Protein AF-A0A970UTL0-F1 (afdb_monomer)

Foldseek 3Di:
DPVVPVVVVVVVVVVVVVVVVVVVVVVVVVVVVVVVVVVVVVVVVVVVVVVVVVVVVVVVVVVVVVVVVVVVVVVVVVVVVVVVVVVVVVVVVVVVVVVVVVVVVVVVVVVVVVVVVVVVVVVVVLVVVLVVVVVCLPDALQVVLVPDALVRLVVNCVSNPPPVVCVLSSQLSNLVRVLQVCLQAQDDPVSLVVSLVSLVVNPGDDPSSVVSNVLSVCVVVLLVLLLVLVVVLVVLLVVDAQVPHDPVVLVVLLVVNVVSLVCSCVVSVDDCVSRVNVNVLSVVLNVQCVVPVNGDSVVSSVSD

Radius of gyration: 73.2 Å; Cα contacts (8 Å, |Δi|>4): 139; chains: 1; bounding box: 147×62×201 Å

Structure (mmCIF, N/CA/C/O backbone):
data_AF-A0A970UTL0-F1
#
_entry.id   AF-A0A970UTL0-F1
#
loop_
_atom_site.group_PDB
_atom_site.id
_atom_site.type_symbol
_atom_site.label_atom_id
_atom_site.label_alt_id
_atom_site.label_comp_id
_atom_site.label_asym_id
_atom_site.label_entity_id
_atom_site.label_seq_id
_atom_site.pdbx_PDB_ins_code
_atom_site.Cartn_x
_atom_site.Cartn_y
_atom_site.Cartn_z
_atom_site.occupancy
_atom_site.B_iso_or_equiv
_atom_site.auth_seq_id
_atom_site.auth_comp_id
_atom_site.auth_asym_id
_atom_site.auth_atom_id
_atom_site.pdbx_PDB_model_num
ATOM 1 N N . MET A 1 1 ? -96.638 -38.627 166.859 1.00 47.69 1 MET A N 1
ATOM 2 C CA . MET A 1 1 ? -95.683 -37.832 166.050 1.00 47.69 1 MET A CA 1
ATOM 3 C C . MET A 1 1 ? -94.696 -38.719 165.259 1.00 47.69 1 MET A C 1
ATOM 5 O O . MET A 1 1 ? -93.571 -38.303 165.049 1.00 47.69 1 MET A O 1
ATOM 9 N N . ILE A 1 2 ? -95.089 -39.918 164.785 1.00 52.59 2 ILE A N 1
ATOM 10 C CA . ILE A 1 2 ? -94.161 -40.884 164.135 1.00 52.59 2 ILE A CA 1
ATOM 11 C C . ILE A 1 2 ? -94.579 -41.250 162.689 1.00 52.59 2 ILE A C 1
ATOM 13 O O . ILE A 1 2 ? -93.723 -41.398 161.825 1.00 52.59 2 ILE A O 1
ATOM 17 N N . ASN A 1 3 ? -95.874 -41.241 162.346 1.00 53.66 3 ASN A N 1
ATOM 18 C CA . ASN A 1 3 ? -96.344 -41.626 160.998 1.00 53.66 3 ASN A CA 1
ATOM 19 C C . ASN A 1 3 ? -96.014 -40.642 159.856 1.00 53.66 3 ASN A C 1
ATOM 21 O O . ASN A 1 3 ? -96.173 -40.995 158.693 1.00 53.66 3 ASN A O 1
ATOM 25 N N . LYS A 1 4 ? -95.539 -39.423 160.143 1.00 51.28 4 LYS A N 1
ATOM 26 C CA . LYS A 1 4 ? -95.184 -38.447 159.094 1.00 51.28 4 LYS A CA 1
ATOM 27 C C . LYS A 1 4 ? -93.770 -38.635 158.529 1.00 51.28 4 LYS A C 1
ATOM 29 O O . LYS A 1 4 ? -93.501 -38.144 157.443 1.00 51.28 4 LYS A O 1
ATOM 34 N N . ILE A 1 5 ? -92.884 -39.356 159.221 1.00 55.66 5 ILE A N 1
ATOM 35 C CA . ILE A 1 5 ? -91.466 -39.471 158.834 1.00 55.66 5 ILE A CA 1
ATOM 36 C C . ILE A 1 5 ? -91.254 -40.573 157.781 1.00 55.66 5 ILE A C 1
ATOM 38 O O . ILE A 1 5 ? -90.487 -40.392 156.841 1.00 55.66 5 ILE A O 1
ATOM 42 N N . ILE A 1 6 ? -91.988 -41.686 157.875 1.00 56.84 6 ILE A N 1
ATOM 43 C CA . ILE A 1 6 ? -91.808 -42.857 156.994 1.00 56.84 6 ILE A CA 1
ATOM 44 C C . ILE A 1 6 ? -92.251 -42.570 155.548 1.00 56.84 6 ILE A C 1
ATOM 46 O O . ILE A 1 6 ? -91.594 -42.996 154.601 1.00 56.84 6 ILE A O 1
ATOM 50 N N . ILE A 1 7 ? -93.319 -41.789 155.362 1.00 56.19 7 ILE A N 1
ATOM 51 C CA . ILE A 1 7 ? -93.821 -41.413 154.028 1.00 56.19 7 ILE A CA 1
ATOM 52 C C . ILE A 1 7 ? -92.830 -40.488 153.307 1.00 56.19 7 ILE A C 1
ATOM 54 O O . ILE A 1 7 ? -92.644 -40.604 152.098 1.00 56.19 7 ILE A O 1
ATOM 58 N N . ILE A 1 8 ? -92.136 -39.617 154.046 1.00 55.12 8 ILE A N 1
ATOM 59 C CA . ILE A 1 8 ? -91.134 -38.710 153.474 1.00 55.12 8 ILE A CA 1
ATOM 60 C C . ILE A 1 8 ? -89.931 -39.507 152.948 1.00 55.12 8 ILE A C 1
ATOM 62 O O . ILE A 1 8 ? -89.449 -39.230 151.855 1.00 55.12 8 ILE A O 1
ATOM 66 N N . ILE A 1 9 ? -89.493 -40.545 153.664 1.00 57.72 9 ILE A N 1
ATOM 67 C CA . ILE A 1 9 ? -88.330 -41.356 153.267 1.00 57.72 9 ILE A CA 1
ATOM 68 C C . ILE A 1 9 ? -88.616 -42.183 151.997 1.00 57.72 9 ILE A C 1
ATOM 70 O O . ILE A 1 9 ? -87.776 -42.241 151.100 1.00 57.72 9 ILE A O 1
ATOM 74 N N . LEU A 1 10 ? -89.817 -42.756 151.856 1.00 52.75 10 LEU A N 1
ATOM 75 C CA . LEU A 1 10 ? -90.213 -43.531 150.666 1.00 52.75 10 LEU A CA 1
ATOM 76 C C . LEU A 1 10 ? -90.359 -42.673 149.393 1.00 52.75 10 LEU A C 1
ATOM 78 O O . LEU A 1 10 ? -90.042 -43.132 148.291 1.00 52.75 10 LEU A O 1
ATOM 82 N N . ILE A 1 11 ? -90.775 -41.411 149.534 1.00 54.72 11 ILE A N 1
ATOM 83 C CA . ILE A 1 11 ? -90.836 -40.449 148.420 1.00 54.72 11 ILE A CA 1
ATOM 84 C C . ILE A 1 11 ? -89.422 -40.009 148.014 1.00 54.72 11 ILE A C 1
ATOM 86 O O . ILE A 1 11 ? -89.113 -39.938 146.829 1.00 54.72 11 ILE A O 1
ATOM 90 N N . VAL A 1 12 ? -88.517 -39.795 148.973 1.00 54.59 12 VAL A N 1
ATOM 91 C CA . VAL A 1 12 ? -87.130 -39.402 148.672 1.00 54.59 12 VAL A CA 1
ATOM 92 C C . VAL A 1 12 ? -86.372 -40.518 147.937 1.00 54.59 12 VAL A C 1
ATOM 94 O O . VAL A 1 12 ? -85.680 -40.246 146.953 1.00 54.59 12 VAL A O 1
ATOM 97 N N . CYS A 1 13 ? -86.539 -41.786 148.329 1.00 50.50 13 CYS A N 1
ATOM 98 C CA . CYS A 1 13 ? -85.855 -42.908 147.671 1.00 50.50 13 CYS A CA 1
ATOM 99 C C . CYS A 1 13 ? -86.373 -43.206 146.250 1.00 50.50 13 CYS A C 1
ATOM 101 O O . CYS A 1 13 ? -85.581 -43.562 145.378 1.00 50.50 13 CYS A O 1
ATOM 103 N N . SER A 1 14 ? -87.668 -43.015 145.975 1.00 49.94 14 SER A N 1
ATOM 104 C CA . SER A 1 14 ? -88.234 -43.212 144.628 1.00 49.94 14 SER A CA 1
ATOM 105 C C . SER A 1 14 ? -87.829 -42.095 143.656 1.00 49.94 14 SER A C 1
ATOM 107 O O . SER A 1 14 ? -87.453 -42.385 142.519 1.00 49.94 14 SER A O 1
ATOM 109 N N . VAL A 1 15 ? -87.766 -40.843 144.125 1.00 51.81 15 VAL A N 1
ATOM 110 C CA . VAL A 1 15 ? -87.283 -39.692 143.336 1.00 51.81 15 VAL A CA 1
ATOM 111 C C . VAL A 1 15 ? -85.788 -39.818 142.994 1.00 51.81 15 VAL A C 1
ATOM 113 O O . VAL A 1 15 ? -85.369 -39.422 141.909 1.00 51.81 15 VAL A O 1
ATOM 116 N N . SER A 1 16 ? -84.991 -40.449 143.863 1.00 50.34 16 SER A N 1
ATOM 117 C CA . SER A 1 16 ? -83.540 -40.629 143.668 1.00 50.34 16 SER A CA 1
ATOM 118 C C . SER A 1 16 ? -83.184 -41.589 142.519 1.00 50.34 16 SER A C 1
ATOM 120 O O . SER A 1 16 ? -82.219 -41.357 141.791 1.00 50.34 16 SER A O 1
ATOM 122 N N . SER A 1 17 ? -83.969 -42.655 142.321 1.00 50.34 17 SER A N 1
ATOM 123 C CA . SER A 1 17 ? -83.738 -43.636 141.244 1.00 50.34 17 SER A CA 1
ATOM 124 C C . SER A 1 17 ? -84.086 -43.089 139.851 1.00 50.34 17 SER A C 1
ATOM 126 O O . SER A 1 17 ? -83.324 -43.288 138.906 1.00 50.34 17 SER A O 1
ATOM 128 N N . ALA A 1 18 ? -85.165 -42.306 139.742 1.00 53.19 18 ALA A N 1
ATOM 129 C CA . ALA A 1 18 ? -85.562 -41.641 138.501 1.00 53.19 18 ALA A CA 1
ATOM 130 C C . ALA A 1 18 ? -84.578 -40.525 138.092 1.00 53.19 18 ALA A C 1
ATOM 132 O O . ALA A 1 18 ? -84.253 -40.398 136.914 1.00 53.19 18 ALA A O 1
ATOM 133 N N . TYR A 1 19 ? -84.037 -39.771 139.060 1.00 53.31 19 TYR A N 1
ATOM 134 C CA . TYR A 1 19 ? -83.014 -38.743 138.810 1.00 53.31 19 TYR A CA 1
ATOM 135 C C . TYR A 1 19 ? -81.667 -39.324 138.350 1.00 53.31 19 TYR A C 1
ATOM 137 O O . TYR A 1 19 ? -80.990 -38.721 137.520 1.00 53.31 19 TYR A O 1
ATOM 145 N N . SER A 1 20 ? -81.274 -40.493 138.867 1.00 54.12 20 SER A N 1
ATOM 146 C CA . SER A 1 20 ? -80.051 -41.203 138.456 1.00 54.12 20 SER A CA 1
ATOM 147 C C . SER A 1 20 ? -80.111 -41.645 136.988 1.00 54.12 20 SER A C 1
ATOM 149 O O . SER A 1 20 ? -79.162 -41.443 136.227 1.00 54.12 20 SER A O 1
ATOM 151 N N . GLN A 1 21 ? -81.259 -42.181 136.568 1.00 56.47 21 GLN A N 1
ATOM 152 C CA . GLN A 1 21 ? -81.454 -42.705 135.218 1.00 56.47 21 GLN A CA 1
ATOM 153 C C . GLN A 1 21 ? -81.612 -41.582 134.178 1.00 56.47 21 GLN A C 1
ATOM 155 O O . GLN A 1 21 ? -81.022 -41.673 133.106 1.00 56.47 21 GLN A O 1
ATOM 160 N N . ASP A 1 22 ? -82.297 -40.482 134.519 1.00 61.41 22 ASP A N 1
ATOM 161 C CA . ASP A 1 22 ? -82.414 -39.288 133.661 1.00 61.41 22 ASP A CA 1
ATOM 162 C C . ASP A 1 22 ? -81.070 -38.538 133.506 1.00 61.41 22 ASP A C 1
ATOM 164 O O . ASP A 1 22 ? -80.752 -37.999 132.443 1.00 61.41 22 ASP A O 1
ATOM 168 N N . CYS A 1 23 ? -80.224 -38.555 134.545 1.00 60.47 23 CYS A N 1
ATOM 169 C CA . CYS A 1 23 ? -78.872 -37.992 134.500 1.00 60.47 23 CYS A CA 1
ATOM 170 C C . CYS A 1 23 ? -77.939 -38.797 133.575 1.00 60.47 23 CYS A C 1
ATOM 172 O O . CYS A 1 23 ? -77.268 -38.218 132.719 1.00 60.47 23 CYS A O 1
ATOM 174 N N . LEU A 1 24 ? -77.938 -40.130 133.690 1.00 67.50 24 LEU A N 1
ATOM 175 C CA . LEU A 1 24 ? -77.155 -41.022 132.823 1.00 67.50 24 LEU A CA 1
ATOM 176 C C . LEU A 1 24 ? -77.565 -40.913 131.349 1.00 67.50 24 LEU A C 1
ATOM 178 O O . LEU A 1 24 ? -76.703 -40.855 130.471 1.00 67.50 24 LEU A O 1
ATOM 182 N N . ASP A 1 25 ? -78.865 -40.817 131.078 1.00 70.06 25 ASP A N 1
ATOM 183 C CA . ASP A 1 25 ? -79.395 -40.718 129.719 1.00 70.06 25 ASP A CA 1
ATOM 184 C C . ASP A 1 25 ? -79.058 -39.359 129.069 1.00 70.06 25 ASP A C 1
ATOM 186 O O . ASP A 1 25 ? -78.731 -39.281 127.882 1.00 70.06 25 ASP A O 1
ATOM 190 N N . ARG A 1 26 ? -79.025 -38.275 129.861 1.00 71.81 26 ARG A N 1
ATOM 191 C CA . ARG A 1 26 ? -78.508 -36.964 129.423 1.00 71.81 26 ARG A CA 1
ATOM 192 C C . ARG A 1 26 ? -77.016 -36.995 129.106 1.00 71.81 26 ARG A C 1
ATOM 194 O O . ARG A 1 26 ? -76.620 -36.428 128.089 1.00 71.81 26 ARG A O 1
ATOM 201 N N . VAL A 1 27 ? -76.202 -37.648 129.935 1.00 73.12 27 VAL A N 1
ATOM 202 C CA . VAL A 1 27 ? -74.752 -37.781 129.704 1.00 73.12 27 VAL A CA 1
ATOM 203 C C . VAL A 1 27 ?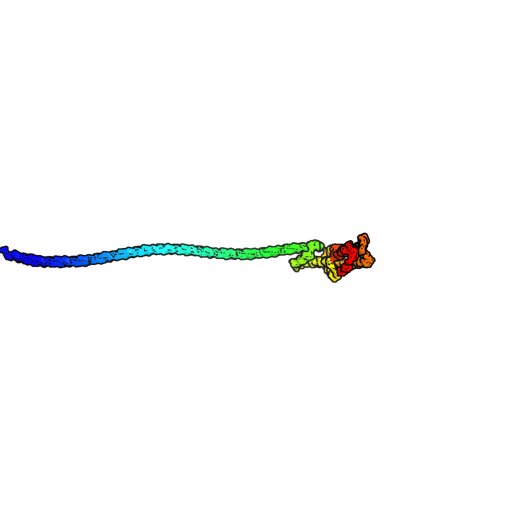 -74.476 -38.615 128.450 1.00 73.12 27 VAL A C 1
ATOM 205 O O . VAL A 1 27 ? -73.642 -38.227 127.635 1.00 73.12 27 VAL A O 1
ATOM 208 N N . ALA A 1 28 ? -75.224 -39.701 128.228 1.00 72.69 28 ALA A N 1
ATOM 209 C CA . ALA A 1 28 ? -75.120 -40.510 127.013 1.00 72.69 28 ALA A CA 1
ATOM 210 C C . ALA A 1 28 ? -75.507 -39.716 125.751 1.00 72.69 28 ALA A C 1
ATOM 212 O O . ALA A 1 28 ? -74.784 -39.747 124.753 1.00 72.69 28 ALA A O 1
ATOM 213 N N . ARG A 1 29 ? -76.593 -38.930 125.798 1.00 76.12 29 ARG A N 1
ATOM 214 C CA . ARG A 1 29 ? -76.983 -38.036 124.690 1.00 76.12 29 ARG A CA 1
ATOM 215 C C . ARG A 1 29 ? -75.952 -36.939 124.436 1.00 76.12 29 ARG A C 1
ATOM 217 O O . ARG A 1 29 ? -75.655 -36.653 123.280 1.00 76.12 29 ARG A O 1
ATOM 224 N N . GLN A 1 30 ? -75.384 -36.347 125.487 1.00 77.88 30 GLN A N 1
ATOM 225 C CA . GLN A 1 30 ? -74.302 -35.371 125.356 1.00 77.88 30 GLN A CA 1
ATOM 226 C C . GLN A 1 30 ? -73.044 -36.000 124.751 1.00 77.88 30 GLN A C 1
ATOM 228 O O . GLN A 1 30 ? -72.444 -35.382 123.882 1.00 77.88 30 GLN A O 1
ATOM 233 N N . ALA A 1 31 ? -72.677 -37.228 125.124 1.00 76.31 31 ALA A N 1
ATOM 234 C CA . ALA A 1 31 ? -71.534 -37.935 124.545 1.00 76.31 31 ALA A CA 1
ATOM 235 C C . ALA A 1 31 ? -71.719 -38.224 123.045 1.00 76.31 31 ALA A C 1
ATOM 237 O O . ALA A 1 31 ? -70.801 -37.997 122.262 1.00 76.31 31 ALA A O 1
ATOM 238 N N . VAL A 1 32 ? -72.919 -38.643 122.623 1.00 79.62 32 VAL A N 1
ATOM 239 C CA . VAL A 1 32 ? -73.256 -38.824 121.196 1.00 79.62 32 VAL A CA 1
ATOM 240 C C . VAL A 1 32 ? -73.246 -37.487 120.452 1.00 79.62 32 VAL A C 1
ATOM 242 O O . VAL A 1 32 ? -72.748 -37.402 119.330 1.00 79.62 32 VAL A O 1
ATOM 245 N N . MET A 1 33 ? -73.763 -36.424 121.073 1.00 79.06 33 MET A N 1
ATOM 246 C CA . MET A 1 33 ? -73.758 -35.086 120.487 1.00 79.06 33 MET A CA 1
ATOM 247 C C . MET A 1 33 ? -72.328 -34.554 120.332 1.00 79.06 33 MET A C 1
ATOM 249 O O . MET A 1 33 ? -72.001 -34.032 119.269 1.00 79.06 33 MET A O 1
ATOM 253 N N . ILE A 1 34 ? -71.474 -34.755 121.341 1.00 79.94 34 ILE A N 1
ATOM 254 C CA . ILE A 1 34 ? -70.044 -34.431 121.317 1.00 79.94 34 ILE A CA 1
ATOM 255 C C . ILE A 1 34 ? -69.337 -35.227 120.217 1.00 79.94 34 ILE A C 1
ATOM 257 O O . ILE A 1 34 ? -68.662 -34.608 119.406 1.00 79.94 34 ILE A O 1
ATOM 261 N N . ASP A 1 35 ? -69.549 -36.543 120.101 1.00 81.62 35 ASP A N 1
ATOM 262 C CA . ASP A 1 35 ? -68.964 -37.359 119.022 1.00 81.62 35 ASP A CA 1
ATOM 263 C C . ASP A 1 35 ? -69.422 -36.885 117.630 1.00 81.62 35 ASP A C 1
ATOM 265 O O . ASP A 1 35 ? -68.616 -36.767 116.705 1.00 81.62 35 ASP A O 1
ATOM 269 N N . SER A 1 36 ? -70.703 -36.525 117.478 1.00 83.12 36 SER A N 1
ATOM 270 C CA . SER A 1 36 ? -71.232 -35.988 116.216 1.00 83.12 36 SER A CA 1
ATOM 271 C C . SER A 1 36 ? -70.634 -34.622 115.866 1.00 83.12 36 SER A C 1
ATOM 273 O O . SER A 1 36 ? -70.252 -34.390 114.719 1.00 83.12 36 SER A O 1
ATOM 275 N N . LEU A 1 37 ? -70.486 -33.738 116.859 1.00 82.25 37 LEU A N 1
ATOM 276 C CA . LEU A 1 37 ? -69.874 -32.422 116.700 1.00 82.25 37 LEU A CA 1
ATOM 277 C C . LEU A 1 37 ? -68.384 -32.556 116.402 1.00 82.25 37 LEU A C 1
ATOM 279 O O . LEU A 1 37 ? -67.853 -31.813 115.586 1.00 82.25 37 LEU A O 1
ATOM 283 N N . GLN A 1 38 ? -67.716 -33.534 117.005 1.00 85.00 38 GLN A N 1
ATOM 284 C CA . GLN A 1 38 ? -66.306 -33.819 116.790 1.00 85.00 38 GLN A CA 1
ATOM 285 C C . GLN A 1 38 ? -66.067 -34.389 115.386 1.00 85.00 38 GLN A C 1
ATOM 287 O O . GLN A 1 38 ? -65.145 -33.949 114.702 1.00 85.00 38 GLN A O 1
ATOM 292 N N . LYS A 1 39 ? -66.948 -35.269 114.891 1.00 85.50 39 LYS A N 1
ATOM 293 C CA . LYS A 1 39 ? -66.954 -35.722 113.488 1.00 85.50 39 LYS A CA 1
ATOM 294 C C . LYS A 1 39 ? -67.209 -34.577 112.510 1.00 85.50 39 LYS A C 1
ATOM 296 O O . LYS A 1 39 ? -66.452 -34.432 111.553 1.00 85.50 39 LYS A O 1
ATOM 301 N N . ALA A 1 40 ? -68.213 -33.739 112.769 1.00 82.44 40 ALA A N 1
ATOM 302 C CA . ALA A 1 40 ? -68.511 -32.573 111.939 1.00 82.44 40 ALA A CA 1
ATOM 303 C C . ALA A 1 40 ? -67.344 -31.570 111.921 1.00 82.44 40 ALA A C 1
ATOM 305 O O . ALA A 1 40 ? -66.980 -31.059 110.864 1.00 82.44 40 ALA A O 1
ATOM 306 N N . ASN A 1 41 ? -66.703 -31.342 113.070 1.00 85.31 41 ASN A N 1
ATOM 307 C CA . ASN A 1 41 ? -65.535 -30.475 113.190 1.00 85.31 41 ASN A CA 1
ATOM 308 C C . ASN A 1 41 ? -64.324 -31.049 112.437 1.00 85.31 41 ASN A C 1
ATOM 310 O O . ASN A 1 41 ? -63.654 -30.326 111.707 1.00 85.31 41 ASN A O 1
ATOM 314 N N . ASN A 1 42 ? -64.080 -32.359 112.532 1.00 86.94 42 ASN A N 1
ATOM 315 C CA . ASN A 1 42 ? -63.017 -33.032 111.779 1.00 86.94 42 ASN A CA 1
ATOM 316 C C . ASN A 1 42 ? -63.254 -32.964 110.262 1.00 86.94 42 ASN A C 1
ATOM 318 O O . ASN A 1 42 ? -62.319 -32.716 109.501 1.00 86.94 42 ASN A O 1
ATOM 322 N N . GLN A 1 43 ? -64.500 -33.134 109.818 1.00 88.81 43 GLN A N 1
ATOM 323 C CA . GLN A 1 43 ? -64.878 -33.032 108.408 1.00 88.81 43 GLN A CA 1
ATOM 324 C C . GLN A 1 43 ? -64.756 -31.593 107.885 1.00 88.81 43 GLN A C 1
ATOM 326 O O . GLN A 1 43 ? -64.260 -31.379 106.779 1.00 88.81 43 GLN A O 1
ATOM 331 N N . SER A 1 44 ? -65.136 -30.605 108.699 1.00 85.62 44 SER A N 1
ATOM 332 C CA . SER A 1 44 ? -64.940 -29.182 108.403 1.00 85.62 44 SER A CA 1
ATOM 333 C C . SER A 1 44 ? -63.452 -28.833 108.297 1.00 85.62 44 SER A C 1
ATOM 335 O O . SER A 1 44 ? -63.031 -28.225 107.316 1.00 85.62 44 SER A O 1
ATOM 337 N N . ASN A 1 45 ? -62.624 -29.311 109.231 1.00 87.88 45 ASN A N 1
ATOM 338 C CA . ASN A 1 45 ? -61.172 -29.127 109.185 1.00 87.88 45 ASN A CA 1
ATOM 339 C C . ASN A 1 45 ? -60.555 -29.745 107.923 1.00 87.88 45 ASN A C 1
ATOM 341 O O . ASN A 1 45 ? -59.745 -29.098 107.266 1.00 87.88 45 ASN A O 1
ATOM 345 N N . HIS A 1 46 ? -60.983 -30.947 107.529 1.00 87.81 46 HIS A N 1
ATOM 346 C CA . HIS A 1 46 ? -60.536 -31.581 106.287 1.00 87.81 46 HIS A CA 1
ATOM 347 C C . HIS A 1 46 ? -60.928 -30.767 105.042 1.00 87.81 46 HIS A C 1
ATOM 349 O O . HIS A 1 46 ? -60.123 -30.601 104.125 1.00 87.81 46 HIS A O 1
ATOM 355 N N . LEU A 1 47 ? -62.152 -30.226 104.998 1.00 90.38 47 LEU A N 1
ATOM 356 C CA . LEU A 1 47 ? -62.598 -29.337 103.920 1.00 90.38 47 LEU A CA 1
ATOM 357 C C . LEU A 1 47 ? -61.790 -28.037 103.881 1.00 90.38 47 LEU A C 1
ATOM 359 O O . LEU A 1 47 ? -61.421 -27.595 102.797 1.00 90.38 47 LEU A O 1
ATOM 363 N N . ILE A 1 48 ? -61.464 -27.458 105.040 1.00 90.50 48 ILE A N 1
ATOM 364 C CA . ILE A 1 48 ? -60.586 -26.286 105.141 1.00 90.50 48 ILE A CA 1
ATOM 365 C C . ILE A 1 48 ? -59.202 -26.609 104.569 1.00 90.50 48 ILE A C 1
ATOM 367 O O . ILE A 1 48 ? -58.673 -25.820 103.790 1.00 90.50 48 ILE A O 1
ATOM 371 N N . THR A 1 49 ? -58.634 -27.777 104.885 1.00 90.12 49 THR A N 1
ATOM 372 C CA . THR A 1 49 ? -57.333 -28.197 104.342 1.00 90.12 49 THR A CA 1
ATOM 373 C C . THR A 1 49 ? -57.375 -28.387 102.824 1.00 90.12 49 THR A C 1
ATOM 375 O O . THR A 1 49 ? -56.463 -27.925 102.133 1.00 90.12 49 THR A O 1
ATOM 378 N N . ILE A 1 50 ? -58.437 -29.007 102.286 1.00 92.19 50 ILE A N 1
ATOM 379 C CA . ILE A 1 50 ? -58.646 -29.120 100.831 1.00 92.19 50 ILE A CA 1
ATOM 380 C C . ILE A 1 50 ? -58.737 -27.727 100.208 1.00 92.19 50 ILE A C 1
ATOM 382 O O . ILE A 1 50 ? -58.017 -27.435 99.260 1.00 92.19 50 ILE A O 1
ATOM 386 N N . LEU A 1 51 ? -59.585 -26.850 100.756 1.00 91.00 51 LEU A N 1
ATOM 387 C CA . LEU A 1 51 ? -59.781 -25.496 100.240 1.00 91.00 51 LEU A CA 1
ATOM 388 C C . LEU A 1 51 ? -58.463 -24.720 100.206 1.00 91.00 51 LEU A C 1
ATOM 390 O O . LEU A 1 51 ? -58.138 -24.133 99.175 1.00 91.00 51 LEU A O 1
ATOM 394 N N . GLN A 1 52 ? -57.669 -24.792 101.276 1.00 91.94 52 GLN A N 1
ATOM 395 C CA . GLN A 1 52 ? -56.340 -24.184 101.349 1.00 91.94 52 GLN A CA 1
ATOM 396 C C . GLN A 1 52 ? -55.386 -24.738 100.284 1.00 91.94 52 GLN A C 1
ATOM 398 O O . GLN A 1 52 ? -54.697 -23.961 99.622 1.00 91.94 52 GLN A O 1
ATOM 403 N N . THR A 1 53 ? -55.358 -26.057 100.068 1.00 91.81 53 THR A N 1
ATOM 404 C CA . THR A 1 53 ? -54.510 -26.665 99.027 1.00 91.81 53 THR A CA 1
ATOM 405 C C . THR A 1 53 ? -54.948 -26.265 97.621 1.00 91.81 53 THR A C 1
ATOM 407 O O . THR A 1 53 ? -54.103 -25.861 96.822 1.00 91.81 53 THR A O 1
ATOM 410 N N . THR A 1 54 ? -56.250 -26.264 97.323 1.00 92.25 54 THR A N 1
ATOM 411 C CA . THR A 1 54 ? -56.758 -25.743 96.042 1.00 92.25 54 THR A CA 1
ATOM 412 C C . THR A 1 54 ? -56.484 -24.254 95.859 1.00 92.25 54 THR A C 1
ATOM 414 O O . THR A 1 54 ? -56.129 -23.838 94.761 1.00 92.25 54 THR A O 1
ATOM 417 N N . GLN A 1 55 ? -56.595 -23.443 96.914 1.00 93.06 55 GLN A N 1
ATOM 418 C CA . GLN A 1 55 ? -56.309 -22.010 96.850 1.00 93.06 55 GLN A CA 1
ATOM 419 C C . GLN A 1 55 ? -54.828 -21.749 96.551 1.00 93.06 55 GLN A C 1
ATOM 421 O O . GLN A 1 55 ? -54.513 -20.871 95.745 1.00 93.06 55 GLN A O 1
ATOM 426 N N . MET A 1 56 ? -53.921 -22.524 97.155 1.00 93.00 56 MET A N 1
ATOM 427 C CA . MET A 1 56 ? -52.490 -22.463 96.847 1.00 93.00 56 MET A CA 1
ATOM 428 C C . MET A 1 56 ? -52.214 -22.852 95.390 1.00 93.00 56 MET A C 1
ATOM 430 O O . MET A 1 56 ? -51.569 -22.087 94.676 1.00 93.00 56 MET A O 1
ATOM 434 N N . ALA A 1 57 ? -52.789 -23.958 94.908 1.00 92.81 57 ALA A N 1
ATOM 435 C CA . ALA A 1 57 ? -52.634 -24.387 93.516 1.00 92.81 57 ALA A CA 1
ATOM 436 C C . ALA A 1 57 ? -53.170 -23.348 92.508 1.00 92.81 57 ALA A C 1
ATOM 438 O O . ALA A 1 57 ? -52.538 -23.073 91.484 1.00 92.81 57 ALA A O 1
ATOM 439 N N . LEU A 1 58 ? -54.314 -22.720 92.808 1.00 93.44 58 LEU A N 1
ATOM 440 C CA . LEU A 1 58 ? -54.890 -21.665 91.972 1.00 93.44 58 LEU A CA 1
ATOM 441 C C . LEU A 1 58 ? -53.998 -20.415 91.954 1.00 93.44 58 LEU A C 1
ATOM 443 O O . LEU A 1 58 ? -53.786 -19.816 90.902 1.00 93.44 58 LEU A O 1
ATOM 447 N N . SER A 1 59 ? -53.443 -20.042 93.111 1.00 94.81 59 SER A N 1
ATOM 448 C CA . SER A 1 59 ? -52.494 -18.932 93.245 1.00 94.81 59 SER A CA 1
ATOM 449 C C . SER A 1 59 ? -51.244 -19.153 92.391 1.00 94.81 59 SER A C 1
ATOM 451 O O . SER A 1 59 ? -50.828 -18.250 91.664 1.00 94.81 59 SER A O 1
ATOM 453 N N . ASP A 1 60 ? -50.680 -20.361 92.406 1.00 94.06 60 ASP A N 1
ATOM 454 C CA . ASP A 1 60 ? -49.504 -20.688 91.596 1.00 94.06 60 ASP A CA 1
ATOM 455 C C . ASP A 1 60 ? -49.823 -20.720 90.096 1.00 94.06 60 ASP A C 1
ATOM 457 O O . ASP A 1 60 ? -49.049 -20.202 89.289 1.00 94.06 60 ASP A O 1
ATOM 461 N N . THR A 1 61 ? -51.015 -21.194 89.721 1.00 95.25 61 THR A N 1
ATOM 462 C CA . THR A 1 61 ? -51.502 -21.117 88.334 1.00 95.25 61 THR A CA 1
ATOM 463 C C . THR A 1 61 ? -51.631 -19.661 87.870 1.00 95.25 61 THR A C 1
ATOM 465 O O . THR A 1 61 ? -51.181 -19.313 86.781 1.00 95.25 61 THR A O 1
ATOM 468 N N . ILE A 1 62 ? -52.179 -18.772 88.708 1.00 94.38 62 ILE A N 1
ATOM 469 C CA . ILE A 1 62 ? -52.287 -17.335 88.407 1.00 94.38 62 ILE A CA 1
ATOM 470 C C . ILE A 1 62 ? -50.902 -16.701 88.243 1.00 94.38 62 ILE A C 1
ATOM 472 O O . ILE A 1 62 ? -50.717 -15.867 87.354 1.00 94.38 62 ILE A O 1
ATOM 476 N N . LYS A 1 63 ? -49.920 -17.078 89.072 1.00 94.19 63 LYS A N 1
ATOM 477 C CA . LYS A 1 63 ? -48.537 -16.599 88.918 1.00 94.19 63 LYS A CA 1
ATOM 478 C C . LYS A 1 63 ? -47.942 -17.041 87.582 1.00 94.19 63 LYS A C 1
ATOM 480 O O . LYS A 1 63 ? -47.370 -16.198 86.895 1.00 94.19 63 LYS A O 1
ATOM 485 N N . SER A 1 64 ? -48.120 -18.309 87.200 1.00 94.88 64 SER A N 1
ATOM 486 C CA . SER A 1 64 ? -47.668 -18.827 85.901 1.00 94.88 64 SER A CA 1
ATOM 487 C C . SER A 1 64 ? -48.317 -18.067 84.747 1.00 94.88 64 SER A C 1
ATOM 489 O O . SER A 1 64 ? -47.618 -17.524 83.903 1.00 94.88 64 SER A O 1
ATOM 491 N N . LEU A 1 65 ? -49.643 -17.915 84.761 1.00 94.44 65 LEU A N 1
ATOM 492 C CA . LEU A 1 65 ? -50.368 -17.204 83.705 1.00 94.44 65 LEU A CA 1
ATOM 493 C C . LEU A 1 65 ? -49.957 -15.730 83.596 1.00 94.44 65 LEU A C 1
ATOM 495 O O . LEU A 1 65 ? -49.885 -15.188 82.497 1.00 94.44 65 LEU A O 1
ATOM 499 N N . ARG A 1 66 ? -49.661 -15.064 84.720 1.00 94.75 66 ARG A N 1
ATOM 500 C CA . ARG A 1 66 ? -49.120 -13.694 84.706 1.00 94.75 66 ARG A CA 1
ATOM 501 C C . ARG A 1 66 ? -47.731 -13.636 84.080 1.00 94.75 66 ARG A C 1
ATOM 503 O O . ARG A 1 66 ? -47.437 -12.681 83.362 1.00 94.75 66 ARG A O 1
ATOM 510 N N . PHE A 1 67 ? -46.890 -14.629 84.356 1.00 95.06 67 PHE A N 1
ATOM 511 C CA . PHE A 1 67 ? -45.576 -14.743 83.736 1.00 95.06 67 PHE A CA 1
ATOM 512 C C . PHE A 1 67 ? -45.699 -14.966 82.223 1.00 95.06 67 PHE A C 1
ATOM 514 O O . PHE A 1 67 ? -45.087 -14.230 81.450 1.00 95.06 67 PHE A O 1
ATOM 521 N N . ASP A 1 68 ? -46.563 -15.890 81.801 1.00 94.50 68 ASP A N 1
ATOM 522 C CA . ASP A 1 68 ? -46.813 -16.182 80.387 1.00 94.50 68 ASP A CA 1
ATOM 523 C C . ASP A 1 68 ? -47.374 -14.961 79.648 1.00 94.50 68 ASP A C 1
ATOM 525 O O . ASP A 1 68 ? -46.914 -14.633 78.556 1.00 94.50 68 ASP A O 1
ATOM 529 N N . LEU A 1 69 ? -48.308 -14.227 80.264 1.00 95.12 69 LEU A N 1
ATOM 530 C CA . LEU A 1 69 ? -48.864 -12.993 79.702 1.00 95.12 69 LEU A CA 1
ATOM 531 C C . LEU A 1 69 ? -47.788 -11.913 79.526 1.00 95.12 69 LEU A C 1
ATOM 533 O O . LEU A 1 69 ? -47.736 -11.260 78.486 1.00 95.12 69 LEU A O 1
ATOM 537 N N . SER A 1 70 ? -46.904 -11.749 80.513 1.00 93.88 70 SER A N 1
ATOM 538 C CA . SER A 1 70 ? -45.761 -10.833 80.417 1.00 93.88 70 SER A CA 1
ATOM 539 C C . SER A 1 70 ? -44.816 -11.225 79.274 1.00 93.88 70 SER A C 1
ATOM 541 O O . SER A 1 70 ? -44.387 -10.376 78.489 1.00 93.88 70 SER A O 1
ATOM 543 N N . SER A 1 71 ? -44.547 -12.524 79.121 1.00 95.50 71 SER A N 1
ATOM 544 C CA . SER A 1 71 ? -43.735 -13.052 78.021 1.00 95.50 71 SER A CA 1
ATOM 545 C C . SER A 1 71 ? -44.385 -12.796 76.657 1.00 95.50 71 SER A C 1
ATOM 547 O O . SER A 1 71 ? -43.728 -12.307 75.738 1.00 95.50 71 SER A O 1
ATOM 549 N N . LEU A 1 72 ? -45.698 -13.020 76.538 1.00 95.69 72 LEU A N 1
ATOM 550 C CA . LEU A 1 72 ? -46.456 -12.773 75.311 1.00 95.69 72 LEU A CA 1
ATOM 551 C C . LEU A 1 72 ? -46.426 -11.292 74.899 1.00 95.69 72 LEU A C 1
ATOM 553 O O . LEU A 1 72 ? -46.238 -10.984 73.723 1.00 95.69 72 LEU A O 1
ATOM 557 N N . VAL A 1 73 ? -46.563 -10.375 75.862 1.00 95.81 73 VAL A N 1
ATOM 558 C CA . VAL A 1 73 ? -46.450 -8.927 75.618 1.00 95.81 73 VAL A CA 1
ATOM 559 C C . VAL A 1 73 ? -45.061 -8.571 75.083 1.00 95.81 73 VAL A C 1
ATOM 561 O O . VAL A 1 73 ? -44.955 -7.822 74.113 1.00 95.81 73 VAL A O 1
ATOM 564 N N . ASN A 1 74 ? -43.996 -9.147 75.648 1.00 95.44 74 ASN A N 1
ATOM 565 C CA . ASN A 1 74 ? -42.637 -8.934 75.143 1.00 95.44 74 ASN A CA 1
ATOM 566 C C . ASN A 1 74 ? -42.454 -9.463 73.715 1.00 95.44 74 ASN A C 1
ATOM 568 O O . ASN A 1 74 ? -41.850 -8.780 72.888 1.00 95.44 74 ASN A O 1
ATOM 572 N N . ILE A 1 75 ? -42.998 -10.642 73.405 1.00 96.12 75 ILE A N 1
ATOM 573 C CA . ILE A 1 75 ? -42.956 -11.208 72.049 1.00 96.12 75 ILE A CA 1
ATOM 574 C C . ILE A 1 75 ? -43.690 -10.295 71.060 1.00 96.12 75 ILE A C 1
ATOM 576 O O . ILE A 1 75 ? -43.185 -10.050 69.966 1.00 96.12 75 ILE A O 1
ATOM 580 N N . GLN A 1 76 ? -44.848 -9.749 71.442 1.00 96.06 76 GLN A N 1
ATOM 581 C CA . GLN A 1 76 ? -45.607 -8.828 70.594 1.00 96.06 76 GLN A CA 1
ATOM 582 C C . GLN A 1 76 ? -44.813 -7.548 70.294 1.00 96.06 76 GLN A C 1
ATOM 584 O O . GLN A 1 76 ? -44.709 -7.154 69.136 1.00 96.06 76 GLN A O 1
ATOM 589 N N . LEU A 1 77 ? -44.174 -6.950 71.306 1.00 95.06 77 LEU A N 1
ATOM 590 C CA . LEU A 1 77 ? -43.317 -5.773 71.116 1.00 95.06 77 LEU A CA 1
ATOM 591 C C . LEU A 1 77 ? -42.117 -6.067 70.201 1.00 95.06 77 LEU A C 1
ATOM 593 O O . LEU A 1 77 ? -41.759 -5.245 69.356 1.00 95.06 77 LEU A O 1
ATOM 597 N N . GLN A 1 78 ? -41.499 -7.243 70.345 1.00 96.44 78 GLN A N 1
ATOM 598 C CA . GLN A 1 78 ? -40.410 -7.675 69.464 1.00 96.44 78 GLN A CA 1
ATOM 599 C C . GLN A 1 78 ? -40.889 -7.866 68.025 1.00 96.44 78 GLN A C 1
ATOM 601 O O . GLN A 1 78 ? -40.212 -7.419 67.100 1.00 96.44 78 GLN A O 1
ATOM 606 N N . LYS A 1 79 ? -42.058 -8.482 67.830 1.00 97.00 79 LYS A N 1
ATOM 607 C CA . LYS A 1 79 ? -42.667 -8.651 66.510 1.00 97.00 79 LYS A CA 1
ATOM 608 C C . LYS A 1 79 ? -42.920 -7.299 65.844 1.00 97.00 79 LYS A C 1
ATOM 610 O O . LYS A 1 79 ? -42.471 -7.100 64.721 1.00 97.00 79 LYS A O 1
ATOM 615 N N . ASP A 1 80 ? -43.556 -6.364 66.546 1.00 96.56 80 ASP A N 1
ATOM 616 C CA . ASP A 1 80 ? -43.859 -5.035 66.001 1.00 96.56 80 ASP A CA 1
ATOM 617 C C . ASP A 1 80 ? -42.571 -4.276 65.627 1.00 96.56 80 ASP A C 1
ATOM 619 O O . ASP A 1 80 ? -42.503 -3.600 64.597 1.00 96.56 80 ASP A O 1
ATOM 623 N N . SER A 1 81 ? -41.506 -4.442 66.423 1.00 97.06 81 SER A N 1
ATOM 624 C CA . SER A 1 81 ? -40.177 -3.905 66.109 1.00 97.06 81 SER A CA 1
ATOM 625 C C . SER A 1 81 ? -39.575 -4.529 64.844 1.00 97.06 81 SER A C 1
ATOM 627 O O . SER A 1 81 ? -39.062 -3.806 63.985 1.00 97.06 81 SER A O 1
ATOM 629 N N . ILE A 1 82 ? -39.658 -5.854 64.698 1.00 96.88 82 ILE A N 1
ATOM 630 C CA . ILE A 1 82 ? -39.173 -6.579 63.515 1.00 96.88 82 ILE A CA 1
ATOM 631 C C . ILE A 1 82 ? -39.961 -6.168 62.267 1.00 96.88 82 ILE A C 1
ATOM 633 O O . ILE A 1 82 ? -39.351 -5.883 61.237 1.00 96.88 82 ILE A O 1
ATOM 637 N N . ASP A 1 83 ? -41.287 -6.065 62.357 1.00 96.75 83 ASP A N 1
ATOM 638 C CA . ASP A 1 83 ? -42.151 -5.665 61.243 1.00 96.75 83 AS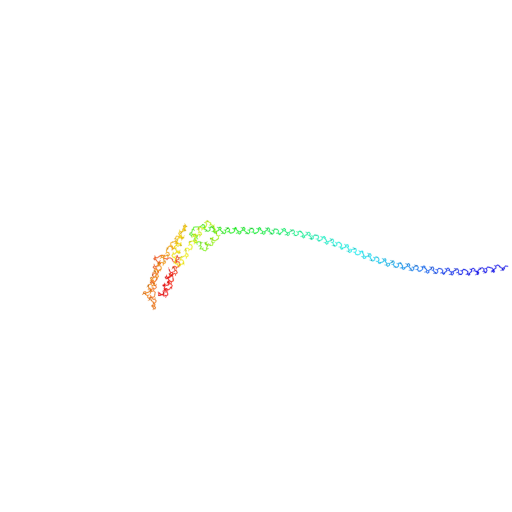P A CA 1
ATOM 639 C C . ASP A 1 83 ? -41.817 -4.240 60.765 1.00 96.75 83 ASP A C 1
ATOM 641 O O . ASP A 1 83 ? -41.702 -3.985 59.560 1.00 96.75 83 ASP A O 1
ATOM 645 N N . ALA A 1 84 ? -41.554 -3.313 61.694 1.00 96.00 84 ALA A N 1
ATOM 646 C CA . ALA A 1 84 ? -41.100 -1.964 61.360 1.00 96.00 84 ALA A CA 1
ATOM 647 C C . ALA A 1 84 ? -39.725 -1.959 60.659 1.00 96.00 84 ALA A C 1
ATOM 649 O O . ALA A 1 84 ? -39.519 -1.226 59.681 1.00 96.00 84 ALA A O 1
ATOM 650 N N . GLN A 1 85 ? -38.786 -2.796 61.114 1.00 96.81 85 GLN A N 1
ATOM 651 C CA . GLN A 1 85 ? -37.476 -2.944 60.472 1.00 96.81 85 GLN A CA 1
ATOM 652 C C . GLN A 1 85 ? -37.591 -3.558 59.073 1.00 96.81 85 GLN A C 1
ATOM 654 O O . GLN A 1 85 ? -36.926 -3.088 58.147 1.00 96.81 85 GLN A O 1
ATOM 659 N N . LEU A 1 86 ? -38.440 -4.575 58.898 1.00 96.44 86 LEU A N 1
ATOM 660 C CA . LEU A 1 86 ? -38.694 -5.214 57.605 1.00 96.44 86 LEU A CA 1
ATOM 661 C C . LEU A 1 86 ? -39.265 -4.219 56.601 1.00 96.44 86 LEU A C 1
ATOM 663 O O . LEU A 1 86 ? -38.763 -4.135 55.482 1.00 96.44 86 LEU A O 1
ATOM 667 N N . LYS A 1 87 ? -40.246 -3.411 57.016 1.00 96.62 87 LYS A N 1
ATOM 668 C CA . LYS A 1 87 ? -40.815 -2.359 56.171 1.00 96.62 87 LYS A CA 1
ATOM 669 C C . LYS A 1 87 ? -39.753 -1.350 55.729 1.00 96.62 87 LYS A C 1
ATOM 671 O O . LYS A 1 87 ? -39.593 -1.111 54.538 1.00 96.62 87 LYS A O 1
ATOM 676 N N . THR A 1 88 ? -38.951 -0.853 56.670 1.00 96.69 88 THR A N 1
ATOM 677 C CA . THR A 1 88 ? -37.862 0.097 56.377 1.00 96.69 88 THR A CA 1
ATOM 678 C C . THR A 1 88 ? -36.839 -0.486 55.393 1.00 96.69 88 THR A C 1
ATOM 680 O O . THR A 1 88 ? -36.388 0.194 54.466 1.00 96.69 88 THR A O 1
ATOM 683 N N . LYS A 1 89 ? -36.471 -1.764 55.561 1.00 96.38 89 LYS A N 1
ATOM 684 C CA . LYS A 1 89 ? -35.568 -2.459 54.632 1.00 96.38 89 LYS A CA 1
ATOM 685 C C . LYS A 1 89 ? -36.206 -2.651 53.257 1.00 96.38 89 LYS A C 1
ATOM 687 O O . LYS A 1 89 ? -35.519 -2.449 52.261 1.00 96.38 89 LYS A O 1
ATOM 692 N N . SER A 1 90 ? -37.493 -2.989 53.196 1.00 97.00 90 SER A N 1
ATOM 693 C CA . SER A 1 90 ? -38.241 -3.120 51.942 1.00 97.00 90 SER A CA 1
ATOM 694 C C . SER A 1 90 ? -38.243 -1.809 51.153 1.00 97.00 90 SER A C 1
ATOM 696 O O . SER A 1 90 ? -37.881 -1.803 49.979 1.00 97.00 90 SER A O 1
ATOM 698 N N . ASP A 1 91 ? -38.556 -0.688 51.805 1.00 95.56 91 ASP A N 1
ATOM 699 C CA . ASP A 1 91 ? -38.558 0.635 51.169 1.00 95.56 91 ASP A CA 1
ATOM 700 C C . ASP A 1 91 ? -37.153 1.018 50.664 1.00 95.56 91 ASP A C 1
ATOM 702 O O . ASP A 1 91 ? -36.993 1.548 49.563 1.00 95.56 91 ASP A O 1
ATOM 706 N N . SER A 1 92 ? -36.113 0.669 51.432 1.00 96.81 92 SER A N 1
ATOM 707 C CA . SER A 1 92 ? -34.713 0.876 51.034 1.00 96.81 92 SER A CA 1
ATOM 708 C C . SER A 1 92 ? -34.328 0.050 49.801 1.00 96.81 92 SER A C 1
ATOM 710 O O . SER A 1 92 ? -33.626 0.550 48.925 1.00 96.81 92 SER A O 1
ATOM 712 N N . ILE A 1 93 ? -34.795 -1.200 49.705 1.00 97.38 93 ILE A N 1
ATOM 713 C CA . ILE A 1 93 ? -34.562 -2.059 48.534 1.00 97.38 93 ILE A CA 1
ATOM 714 C C . ILE A 1 93 ? -35.218 -1.450 47.294 1.00 97.38 93 ILE A C 1
ATOM 716 O O . ILE A 1 93 ? -34.570 -1.360 46.254 1.00 97.38 93 ILE A O 1
ATOM 720 N N . VAL A 1 94 ? -36.467 -0.990 47.401 1.00 96.94 94 VAL A N 1
ATOM 721 C CA . VAL A 1 94 ? -37.177 -0.347 46.283 1.00 96.94 94 VAL A CA 1
ATOM 722 C C . VAL A 1 94 ? -36.430 0.899 45.804 1.00 96.94 94 VAL A C 1
ATOM 724 O O . VAL A 1 94 ? -36.235 1.076 44.602 1.00 96.94 94 VAL A O 1
ATOM 727 N N . LEU A 1 95 ? -35.952 1.735 46.730 1.00 97.06 95 LEU A N 1
ATOM 728 C CA . LEU A 1 95 ? -35.159 2.915 46.389 1.00 97.06 95 LEU A CA 1
ATOM 729 C C . LEU A 1 95 ? -33.868 2.544 45.643 1.00 97.06 95 LEU A C 1
ATOM 731 O O . LEU A 1 95 ? -33.559 3.149 44.616 1.00 97.06 95 LEU A O 1
ATOM 735 N N . LEU A 1 96 ? -33.131 1.545 46.138 1.00 97.19 96 LEU A N 1
ATOM 736 C CA . LEU A 1 96 ? -31.889 1.084 45.516 1.00 97.19 96 LEU A CA 1
ATOM 737 C C . LEU A 1 96 ? -32.129 0.487 44.125 1.00 97.19 96 LEU A C 1
ATOM 739 O O . LEU A 1 96 ? -31.338 0.738 43.220 1.00 97.19 96 LEU A O 1
ATOM 743 N N . LEU A 1 97 ? -33.222 -0.255 43.930 1.00 97.19 97 LEU A N 1
ATOM 744 C CA . LEU A 1 97 ? -33.594 -0.801 42.622 1.00 97.19 97 LEU A CA 1
ATOM 745 C C . LEU A 1 97 ? -33.877 0.307 41.602 1.00 97.19 97 LEU A C 1
ATOM 747 O O . LEU A 1 97 ? -33.397 0.229 40.472 1.00 97.19 97 LEU A O 1
ATOM 751 N N . ASN A 1 98 ? -34.585 1.364 42.005 1.00 96.25 98 ASN A N 1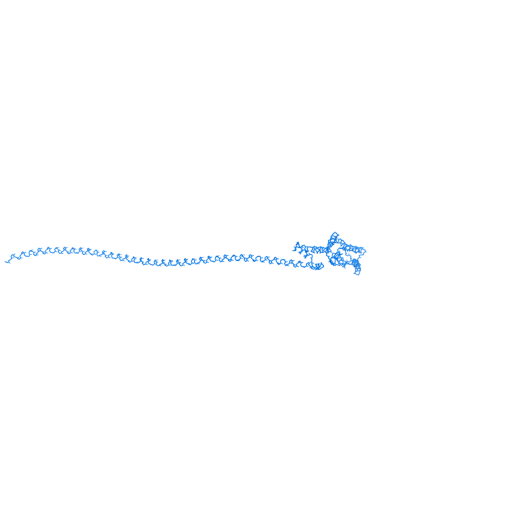
ATOM 752 C CA . ASN A 1 98 ? -34.837 2.513 41.133 1.00 96.25 98 ASN A CA 1
ATOM 753 C C . ASN A 1 98 ? -33.533 3.238 40.768 1.00 96.25 98 ASN A C 1
ATOM 755 O O . ASN A 1 98 ? -33.287 3.513 39.597 1.00 96.25 98 ASN A O 1
ATOM 759 N N . GLN A 1 99 ? -32.654 3.474 41.749 1.00 96.94 99 GLN A N 1
ATOM 760 C CA . GLN A 1 99 ? -31.341 4.079 41.498 1.00 96.94 99 GLN A CA 1
ATOM 761 C C . GLN A 1 99 ? -30.477 3.229 40.560 1.00 96.94 99 GLN A C 1
ATOM 763 O O . GLN A 1 99 ? -29.757 3.777 39.726 1.00 96.94 99 GLN A O 1
ATOM 768 N N . LEU A 1 100 ? -30.536 1.902 40.690 1.00 96.88 100 LEU A N 1
ATOM 769 C CA . LEU A 1 100 ? -29.807 0.978 39.827 1.00 96.88 100 LEU A CA 1
ATOM 770 C C . LEU A 1 100 ? -30.326 1.054 38.386 1.00 96.88 100 LEU A C 1
ATOM 772 O O . LEU A 1 100 ? -29.525 1.211 37.469 1.00 96.88 100 LEU A O 1
ATOM 776 N N . SER A 1 101 ? -31.648 1.075 38.200 1.00 96.69 101 SER A N 1
ATOM 777 C CA . SER A 1 101 ? -32.274 1.270 36.886 1.00 96.69 101 SER A CA 1
ATOM 778 C C . SER A 1 101 ? -31.861 2.598 36.234 1.00 96.69 101 SER A C 1
ATOM 780 O O . SER A 1 101 ? -31.488 2.625 35.060 1.00 96.69 101 SER A O 1
ATOM 782 N N . ASP A 1 102 ? -31.865 3.700 36.991 1.00 97.19 102 ASP A N 1
ATOM 783 C CA . ASP A 1 102 ? -31.428 5.010 36.488 1.00 97.19 102 ASP A CA 1
ATOM 784 C C . ASP A 1 102 ? -29.952 4.990 36.065 1.00 97.19 102 ASP A C 1
ATOM 786 O O . ASP A 1 102 ? -29.568 5.565 35.039 1.00 97.19 102 ASP A O 1
ATOM 790 N N . LYS A 1 103 ? -29.101 4.317 36.850 1.00 97.25 103 LYS A N 1
ATOM 791 C CA . LYS A 1 103 ? -27.675 4.167 36.543 1.00 97.25 103 LYS A CA 1
ATOM 792 C C . LYS A 1 103 ? -27.446 3.311 35.305 1.00 97.25 103 LYS A C 1
ATOM 794 O O . LYS A 1 103 ? -26.618 3.689 34.477 1.00 97.25 103 LYS A O 1
ATOM 799 N N . ASP A 1 104 ? -28.200 2.234 35.130 1.00 96.94 104 ASP A N 1
ATOM 800 C CA . ASP A 1 104 ? -28.123 1.396 33.934 1.00 96.94 104 ASP A CA 1
ATOM 801 C C . ASP A 1 104 ? -28.508 2.178 32.673 1.00 96.94 104 ASP A C 1
ATOM 803 O O . ASP A 1 104 ? -27.807 2.109 31.658 1.00 96.94 104 ASP A O 1
ATOM 807 N N . GLN A 1 105 ? -29.550 3.011 32.743 1.00 97.00 105 GLN A N 1
ATOM 808 C CA . GLN A 1 105 ? -29.939 3.875 31.628 1.00 97.00 105 GLN A CA 1
ATOM 809 C C . GLN A 1 105 ? -28.869 4.938 31.313 1.00 97.00 105 GLN A C 1
ATOM 811 O O . GLN A 1 105 ? -28.586 5.210 30.138 1.00 97.00 105 GLN A O 1
ATOM 816 N N . GLN A 1 106 ? -28.231 5.513 32.340 1.00 97.38 106 GLN A N 1
ATOM 817 C CA . GLN A 1 106 ? -27.099 6.435 32.171 1.00 97.38 106 GLN A CA 1
ATOM 818 C C . GLN A 1 106 ? -25.904 5.743 31.501 1.00 97.38 106 GLN A C 1
ATOM 820 O O . GLN A 1 106 ? -25.314 6.307 30.579 1.00 97.38 106 GLN A O 1
ATOM 825 N N . ILE A 1 107 ? -25.572 4.515 31.912 1.00 97.00 107 ILE A N 1
ATOM 826 C CA . ILE A 1 107 ? -24.485 3.722 31.321 1.00 97.00 107 ILE A CA 1
ATOM 827 C C . ILE A 1 107 ? -24.785 3.404 29.855 1.00 97.00 107 ILE A C 1
ATOM 829 O O . ILE A 1 107 ? -23.913 3.586 29.004 1.00 97.00 107 ILE A O 1
ATOM 833 N N . ALA A 1 108 ? -26.004 2.962 29.539 1.00 96.88 108 ALA A N 1
ATOM 834 C CA . ALA A 1 108 ? -26.409 2.670 28.166 1.00 96.88 108 ALA A CA 1
ATOM 835 C C . ALA A 1 108 ? -26.292 3.913 27.266 1.00 96.88 108 ALA A C 1
ATOM 837 O O . ALA A 1 108 ? -25.696 3.851 26.190 1.00 96.88 108 ALA A O 1
ATOM 838 N N . SER A 1 109 ? -26.773 5.061 27.752 1.00 97.06 109 SER A N 1
ATOM 839 C CA . SER A 1 109 ? -26.694 6.338 27.034 1.00 97.06 109 SER A CA 1
ATOM 840 C C . SER A 1 109 ? -25.244 6.791 26.824 1.00 97.06 109 SER A C 1
ATOM 842 O O . SER A 1 109 ? -24.872 7.206 25.727 1.00 97.06 109 SER A O 1
ATOM 844 N N . ALA A 1 110 ? -24.400 6.670 27.854 1.00 96.81 110 ALA A N 1
ATOM 845 C CA . ALA A 1 110 ? -22.985 7.020 27.776 1.00 96.81 110 ALA A CA 1
ATOM 846 C C . ALA A 1 110 ? -22.219 6.122 26.792 1.00 96.81 110 ALA A C 1
ATOM 848 O O . ALA A 1 110 ? -21.396 6.625 26.028 1.00 96.81 110 ALA A O 1
ATOM 849 N N . ARG A 1 111 ? -22.515 4.814 26.759 1.00 96.75 111 ARG A N 1
ATOM 850 C CA . ARG A 1 111 ? -21.936 3.875 25.781 1.00 96.75 111 ARG A CA 1
ATOM 851 C C . ARG A 1 111 ? -22.315 4.251 24.355 1.00 96.75 111 ARG A C 1
ATOM 853 O O . ARG A 1 111 ? -21.433 4.394 23.518 1.00 96.75 111 ARG A O 1
ATOM 860 N N . GLN A 1 112 ? -23.598 4.508 24.101 1.00 97.06 112 GLN A N 1
ATOM 861 C CA . GLN A 1 112 ? -24.064 4.910 22.774 1.00 97.06 112 GLN A CA 1
ATOM 862 C C . GLN A 1 112 ? -23.400 6.212 22.299 1.00 97.06 112 GLN A C 1
ATOM 864 O O . GLN A 1 112 ? -22.969 6.302 21.149 1.00 97.06 112 GLN A O 1
ATOM 869 N N . GLN A 1 113 ? -23.278 7.214 23.176 1.00 97.25 113 GLN A N 1
ATOM 870 C CA . GLN A 1 113 ? -22.569 8.456 22.853 1.00 97.25 113 GLN A CA 1
ATOM 871 C C . GLN A 1 113 ? -21.072 8.226 22.618 1.00 97.25 113 GLN A C 1
ATOM 873 O O . GLN A 1 113 ? -20.497 8.830 21.712 1.00 97.25 113 GLN A O 1
ATOM 878 N N . GLY A 1 114 ? -20.443 7.363 23.420 1.00 97.50 114 GLY A N 1
ATOM 879 C CA . GLY A 1 114 ? -19.049 6.962 23.250 1.00 97.50 114 GLY A CA 1
ATOM 880 C C . GLY A 1 114 ? -18.803 6.334 21.881 1.00 97.50 114 GLY A C 1
ATOM 881 O O . GLY A 1 114 ? -17.922 6.788 21.154 1.00 97.50 114 GLY A O 1
ATOM 882 N N . ASP A 1 115 ? -19.639 5.375 21.486 1.00 96.88 115 ASP A N 1
ATOM 883 C CA . ASP A 1 115 ? -19.541 4.693 20.193 1.00 96.88 115 ASP A CA 1
ATOM 884 C C . ASP A 1 115 ? -19.757 5.652 19.017 1.00 96.88 115 ASP A C 1
ATOM 886 O O . ASP A 1 115 ? -19.036 5.596 18.020 1.00 96.88 115 ASP A O 1
ATOM 890 N N . GLN A 1 116 ? -20.724 6.569 19.128 1.00 97.00 116 GLN A N 1
ATOM 891 C CA . GLN A 1 116 ? -20.960 7.593 18.108 1.00 97.00 116 GLN A CA 1
ATOM 892 C C . GLN A 1 116 ? -19.758 8.528 17.951 1.00 97.00 116 GLN A C 1
ATOM 894 O O . GLN A 1 116 ? -19.330 8.782 16.825 1.00 97.00 116 GLN A O 1
ATOM 899 N N . LYS A 1 117 ? -19.179 9.005 19.061 1.00 97.31 117 LYS A N 1
ATOM 900 C CA . LYS A 1 117 ? -17.979 9.854 19.032 1.00 97.31 117 LYS A CA 1
ATOM 901 C C . LYS A 1 117 ? -16.771 9.111 18.471 1.00 97.31 117 LYS A C 1
ATOM 903 O O . LYS A 1 117 ? -16.063 9.670 17.644 1.00 97.31 117 LYS A O 1
ATOM 908 N N . ALA A 1 118 ? -16.563 7.857 18.870 1.00 96.94 118 ALA A N 1
ATOM 909 C CA . ALA A 1 118 ? -15.469 7.036 18.361 1.00 96.94 118 ALA A CA 1
ATOM 910 C C . ALA A 1 118 ? -15.571 6.839 16.841 1.00 96.94 118 ALA A C 1
ATOM 912 O O . ALA A 1 118 ? -14.582 7.003 16.133 1.00 96.94 118 ALA A O 1
ATOM 913 N N . ARG A 1 119 ? -16.776 6.561 16.324 1.00 96.75 119 ARG A N 1
ATOM 914 C CA . ARG A 1 119 ? -17.020 6.465 14.876 1.00 96.75 119 ARG A CA 1
ATOM 915 C C . ARG A 1 119 ? -16.796 7.796 14.161 1.00 96.75 119 ARG A C 1
ATOM 917 O O . ARG A 1 119 ? -16.185 7.807 13.101 1.00 96.75 119 ARG A O 1
ATOM 924 N N . ALA A 1 120 ? -17.259 8.905 14.735 1.00 97.12 120 ALA A N 1
ATOM 925 C CA . ALA A 1 120 ? -17.067 10.228 14.147 1.00 97.12 120 ALA A CA 1
ATOM 926 C C . ALA A 1 120 ? -15.580 10.615 14.071 1.00 97.12 120 ALA A C 1
ATOM 928 O O . ALA A 1 120 ? -15.125 11.062 13.023 1.00 97.12 120 ALA A O 1
ATOM 929 N N . GLU A 1 121 ? -14.810 10.394 15.140 1.00 96.38 121 GLU A N 1
ATOM 930 C CA . GLU A 1 121 ? -13.361 10.636 15.139 1.00 96.38 121 GLU A CA 1
ATOM 931 C C . GLU A 1 121 ? -12.618 9.695 14.186 1.00 96.38 121 GLU A C 1
ATOM 933 O O . GLU A 1 121 ? -11.680 10.123 13.517 1.00 96.38 121 GLU A O 1
ATOM 938 N N . TYR A 1 122 ? -13.055 8.437 14.070 1.00 95.94 122 TYR A N 1
ATOM 939 C CA . TYR A 1 122 ? -12.503 7.499 13.094 1.00 95.94 122 TYR A CA 1
ATOM 940 C C . TYR A 1 122 ? -12.711 7.986 11.652 1.00 95.94 122 TYR A C 1
ATOM 942 O O . TYR A 1 122 ? -11.748 8.068 10.889 1.00 95.94 122 TYR A O 1
ATOM 950 N N . GLU A 1 123 ? -13.938 8.364 11.278 1.00 94.88 123 GLU A N 1
ATOM 951 C CA . GLU A 1 123 ? -14.223 8.887 9.935 1.00 94.88 123 GLU A CA 1
ATOM 952 C C . GLU A 1 123 ? -13.523 10.229 9.682 1.00 94.88 123 GLU A C 1
ATOM 954 O O . GLU A 1 123 ? -13.038 10.467 8.575 1.00 94.88 123 GLU A O 1
ATOM 959 N N . ARG A 1 124 ? -13.388 11.080 10.709 1.00 96.38 124 ARG A N 1
ATOM 960 C CA . ARG A 1 124 ? -12.605 12.321 10.626 1.00 96.38 124 ARG A CA 1
ATOM 961 C C . ARG A 1 124 ? -11.137 12.028 10.336 1.00 96.38 124 ARG A C 1
ATOM 963 O O . ARG A 1 124 ? -10.602 12.547 9.365 1.00 96.38 124 ARG A O 1
ATOM 970 N N . GLY A 1 125 ? -10.508 11.144 11.111 1.00 94.12 125 GLY A N 1
ATOM 971 C CA . GLY A 1 125 ? -9.113 10.751 10.900 1.00 94.12 125 GLY A CA 1
ATOM 972 C C . GLY A 1 125 ? -8.882 10.099 9.535 1.00 94.12 125 GLY A C 1
ATOM 973 O O . GLY A 1 125 ? -7.882 10.377 8.875 1.00 94.12 125 GLY A O 1
ATOM 974 N N . LYS A 1 126 ? -9.834 9.284 9.066 1.00 91.50 126 LYS A N 1
ATOM 975 C CA . LYS A 1 126 ? -9.816 8.717 7.713 1.00 91.50 126 LYS A CA 1
ATOM 976 C C . LYS A 1 126 ? -9.885 9.809 6.642 1.00 91.50 126 LYS A C 1
ATOM 978 O O . LYS A 1 126 ? -9.089 9.784 5.707 1.00 91.50 126 LYS A O 1
ATOM 983 N N . SER A 1 127 ? -10.799 10.768 6.783 1.00 91.06 127 SER A N 1
ATOM 984 C CA . SER A 1 127 ? -10.921 11.908 5.869 1.00 91.06 127 SER A CA 1
ATOM 985 C C . SER A 1 127 ? -9.653 12.766 5.854 1.00 91.06 127 SER A C 1
ATOM 987 O O . SER A 1 127 ? -9.184 13.135 4.780 1.00 91.06 127 SER A O 1
ATOM 989 N N . ASP A 1 128 ? -9.071 13.043 7.021 1.00 92.69 128 ASP A N 1
ATOM 990 C CA . ASP A 1 128 ? -7.834 13.819 7.157 1.00 92.69 128 ASP A CA 1
ATOM 991 C C . ASP A 1 128 ? -6.663 13.103 6.464 1.00 92.69 128 ASP A C 1
ATOM 993 O O . ASP A 1 128 ? -5.935 13.706 5.673 1.00 92.69 128 ASP A O 1
ATOM 997 N N . GLY A 1 129 ? -6.522 11.791 6.691 1.00 90.00 129 GLY A N 1
ATOM 998 C CA . GLY A 1 129 ? -5.505 10.963 6.043 1.00 90.00 129 GLY A CA 1
ATOM 999 C C . GLY A 1 129 ? -5.643 10.932 4.518 1.00 90.00 129 GLY A C 1
ATOM 1000 O O . GLY A 1 129 ? -4.663 11.153 3.807 1.00 90.00 129 GLY A O 1
ATOM 1001 N N . LEU A 1 130 ? -6.862 10.732 4.004 1.00 89.69 130 LEU A N 1
ATOM 1002 C CA . LEU A 1 130 ? -7.134 10.797 2.562 1.00 89.69 130 LEU A CA 1
ATOM 1003 C C . LEU A 1 130 ? -6.850 12.195 1.997 1.00 89.69 130 LEU A C 1
ATOM 1005 O O . LEU A 1 130 ? -6.295 12.313 0.906 1.00 89.69 130 LEU A O 1
ATOM 1009 N N . GLY A 1 131 ? -7.157 13.252 2.753 1.00 90.19 131 GLY A N 1
ATOM 1010 C CA . GLY A 1 131 ? -6.847 14.633 2.387 1.00 90.19 131 GLY A CA 1
ATOM 1011 C C . GLY A 1 131 ? -5.349 14.873 2.188 1.00 90.19 131 GLY A C 1
ATOM 1012 O O . GLY A 1 131 ? -4.956 15.521 1.219 1.00 90.19 131 GLY A O 1
ATOM 1013 N N . ILE A 1 132 ? -4.499 14.299 3.045 1.00 89.62 132 ILE A N 1
ATOM 1014 C CA . ILE A 1 132 ? -3.036 14.388 2.909 1.00 89.62 132 ILE A CA 1
ATOM 1015 C C . ILE A 1 132 ? -2.562 13.708 1.620 1.00 89.62 132 ILE A C 1
ATOM 1017 O O . ILE A 1 132 ? -1.760 14.290 0.885 1.00 89.62 132 ILE A O 1
ATOM 1021 N N . ILE A 1 133 ? -3.077 12.510 1.319 1.00 89.56 133 ILE A N 1
ATOM 1022 C CA . ILE A 1 133 ? -2.747 11.796 0.077 1.00 89.56 133 ILE A CA 1
ATOM 1023 C C . ILE A 1 133 ? -3.157 12.655 -1.121 1.00 89.56 133 ILE A C 1
ATOM 1025 O O . ILE A 1 133 ? -2.332 12.919 -1.991 1.00 89.56 133 ILE A O 1
ATOM 1029 N N . ILE A 1 134 ? -4.382 13.187 -1.128 1.00 89.81 134 ILE A N 1
ATOM 1030 C CA . ILE A 1 134 ? -4.877 14.033 -2.221 1.00 89.81 134 ILE A CA 1
ATOM 1031 C C . ILE A 1 134 ? -3.965 15.243 -2.452 1.00 89.81 134 ILE A C 1
ATOM 1033 O O . ILE A 1 134 ? -3.627 15.568 -3.589 1.00 89.81 134 ILE A O 1
ATOM 1037 N N . LEU A 1 135 ? -3.527 15.899 -1.376 1.00 90.31 135 LEU A N 1
ATOM 1038 C CA . LEU A 1 135 ? -2.629 17.048 -1.464 1.00 90.31 135 LEU A CA 1
ATOM 1039 C C . LEU A 1 135 ? -1.246 16.685 -2.017 1.00 90.31 135 LEU A C 1
ATOM 1041 O O . LEU A 1 135 ? -0.647 17.511 -2.706 1.00 90.31 135 LEU A O 1
ATOM 1045 N N . SER A 1 136 ? -0.739 15.473 -1.771 1.00 90.81 136 SER A N 1
ATOM 1046 C CA . SER A 1 136 ? 0.567 15.063 -2.307 1.00 90.81 136 SER A CA 1
ATOM 1047 C C . SER A 1 136 ? 0.605 14.979 -3.835 1.00 90.81 136 SER A C 1
ATOM 1049 O O . SER A 1 136 ? 1.669 15.214 -4.410 1.00 90.81 136 SER A O 1
ATOM 1051 N N . TYR A 1 137 ? -0.546 14.755 -4.480 1.00 91.25 137 TYR A N 1
ATOM 1052 C CA . TYR A 1 137 ? -0.668 14.678 -5.937 1.00 91.25 137 TYR A CA 1
ATOM 1053 C C . TYR A 1 137 ? -0.829 16.045 -6.621 1.00 91.25 137 TYR A C 1
ATOM 1055 O O . TYR A 1 137 ? -0.772 16.136 -7.844 1.00 91.25 137 TYR A O 1
ATOM 1063 N N . LYS A 1 138 ? -0.954 17.142 -5.859 1.00 89.06 138 LYS A N 1
ATOM 1064 C CA . LYS A 1 138 ? -1.024 18.515 -6.395 1.00 89.06 138 LYS A CA 1
ATOM 1065 C C . LYS A 1 138 ? 0.368 19.084 -6.681 1.00 89.06 138 LYS A C 1
ATOM 1067 O O . LYS A 1 138 ? 0.745 20.126 -6.145 1.00 89.06 138 LYS A O 1
ATOM 1072 N N . LYS A 1 139 ? 1.152 18.376 -7.492 1.00 91.44 139 LYS A N 1
ATOM 1073 C CA . LYS A 1 139 ? 2.537 18.726 -7.838 1.00 91.44 139 LYS A CA 1
ATOM 1074 C C . LYS A 1 139 ? 2.809 18.512 -9.330 1.00 91.44 139 LYS A C 1
ATOM 1076 O O . LYS A 1 139 ? 2.073 17.767 -9.975 1.00 91.44 139 LYS A O 1
ATOM 1081 N N . PRO A 1 140 ? 3.863 19.136 -9.886 1.00 94.88 140 PRO A N 1
ATOM 1082 C CA . PRO A 1 140 ? 4.343 18.812 -11.226 1.00 94.88 140 PRO A CA 1
ATOM 1083 C C . PRO A 1 140 ? 4.656 17.317 -11.375 1.00 94.88 140 PRO A C 1
ATOM 1085 O O . PRO A 1 140 ? 5.130 16.683 -10.432 1.00 94.88 140 PRO A O 1
ATOM 1088 N N . PHE A 1 141 ? 4.445 16.762 -12.569 1.00 95.88 141 PHE A N 1
ATOM 1089 C CA . PHE A 1 141 ? 4.568 15.319 -12.806 1.00 95.88 141 PHE A CA 1
ATOM 1090 C C . PHE A 1 141 ? 5.976 14.769 -12.518 1.00 95.88 141 PHE A C 1
ATOM 1092 O O . PHE A 1 141 ? 6.099 13.700 -11.930 1.00 95.88 141 PHE A O 1
ATOM 1099 N N . ASP A 1 142 ? 7.038 15.530 -12.813 1.00 97.12 142 ASP A N 1
ATOM 1100 C CA . ASP A 1 142 ? 8.417 15.152 -12.450 1.00 97.12 142 ASP A CA 1
ATOM 1101 C C . ASP A 1 142 ? 8.607 14.989 -10.932 1.00 97.12 142 ASP A C 1
ATOM 1103 O O . ASP A 1 142 ? 9.344 14.110 -10.485 1.00 97.12 142 ASP A O 1
ATOM 1107 N N . ASP A 1 143 ? 7.950 15.818 -10.120 1.00 96.31 143 ASP A N 1
ATOM 1108 C CA . ASP A 1 143 ? 8.018 15.683 -8.664 1.00 96.31 143 ASP A CA 1
ATOM 1109 C C . ASP A 1 143 ? 7.222 14.464 -8.199 1.00 96.31 143 ASP A C 1
ATOM 1111 O O . ASP A 1 143 ? 7.666 13.739 -7.310 1.00 96.31 143 ASP A O 1
ATOM 1115 N N . LEU A 1 144 ? 6.077 14.193 -8.830 1.00 95.75 144 LEU A N 1
ATOM 1116 C CA . LEU A 1 144 ? 5.306 12.983 -8.555 1.00 95.75 144 LEU A CA 1
ATOM 1117 C C . LEU A 1 144 ? 6.118 11.723 -8.857 1.00 95.75 144 LEU A C 1
ATOM 1119 O O . LEU A 1 144 ? 6.141 10.820 -8.026 1.00 95.75 144 LEU A O 1
ATOM 1123 N N . ILE A 1 145 ? 6.851 11.690 -9.971 1.00 96.81 145 ILE A N 1
ATOM 1124 C CA . ILE A 1 145 ? 7.762 10.589 -10.309 1.00 96.81 145 ILE A CA 1
ATOM 1125 C C . ILE A 1 145 ? 8.855 10.432 -9.242 1.00 96.81 145 ILE A C 1
ATOM 1127 O O . ILE A 1 145 ? 9.103 9.322 -8.782 1.00 96.81 145 ILE A O 1
ATOM 1131 N N . LYS A 1 146 ? 9.502 11.526 -8.816 1.00 95.69 146 LYS A N 1
ATOM 1132 C CA . LYS A 1 146 ? 10.609 11.479 -7.837 1.00 95.69 146 LYS A CA 1
ATOM 1133 C C . LYS A 1 146 ? 10.185 11.011 -6.449 1.00 95.69 146 LYS A C 1
ATOM 1135 O O . LYS A 1 146 ? 10.986 10.400 -5.746 1.00 95.69 146 LYS A O 1
ATOM 1140 N N . PHE A 1 147 ? 8.972 11.359 -6.028 1.00 93.50 147 PHE A N 1
ATOM 1141 C CA . PHE A 1 147 ? 8.481 11.088 -4.675 1.00 93.50 147 PHE A CA 1
ATOM 1142 C C . PHE A 1 147 ? 7.541 9.881 -4.591 1.00 93.50 147 PHE A C 1
ATOM 1144 O O . PHE A 1 147 ? 7.012 9.613 -3.512 1.00 93.50 147 PHE A O 1
ATOM 1151 N N . SER A 1 148 ? 7.354 9.150 -5.691 1.00 94.56 148 SER A N 1
ATOM 1152 C CA . SER A 1 148 ? 6.489 7.971 -5.749 1.00 94.56 148 SER A CA 1
ATOM 1153 C C . SER A 1 148 ? 7.252 6.735 -6.211 1.00 94.56 148 SER A C 1
ATOM 1155 O O . SER A 1 148 ? 8.313 6.818 -6.823 1.00 94.56 148 SER A O 1
ATOM 1157 N N . SER A 1 149 ? 6.673 5.573 -5.936 1.00 95.31 149 SER A N 1
ATOM 1158 C CA . SER A 1 149 ? 7.054 4.293 -6.521 1.00 95.31 149 SER A CA 1
ATOM 1159 C C . SER A 1 149 ? 5.828 3.620 -7.134 1.00 95.31 149 SER A C 1
ATOM 1161 O O . SER A 1 149 ? 4.687 4.022 -6.884 1.00 95.31 149 SER A O 1
ATOM 1163 N N . LYS A 1 150 ? 6.045 2.546 -7.897 1.00 94.94 150 LYS A N 1
ATOM 1164 C CA . LYS A 1 150 ? 4.953 1.721 -8.423 1.00 94.94 150 LYS A CA 1
ATOM 1165 C C . LYS A 1 150 ? 4.016 1.254 -7.304 1.00 94.94 150 LYS A C 1
ATOM 1167 O O . LYS A 1 150 ? 2.799 1.357 -7.424 1.00 94.94 150 LYS A O 1
ATOM 1172 N N . GLU A 1 151 ? 4.581 0.785 -6.198 1.00 95.75 151 GLU A N 1
ATOM 1173 C CA . GLU A 1 151 ? 3.839 0.264 -5.050 1.00 95.75 151 GLU A CA 1
ATOM 1174 C C . GLU A 1 151 ? 3.057 1.370 -4.340 1.00 95.75 151 GLU A C 1
ATOM 1176 O O . GLU A 1 151 ? 1.930 1.140 -3.897 1.00 95.75 151 GLU A O 1
ATOM 1181 N N . SER A 1 152 ? 3.628 2.578 -4.233 1.00 94.69 152 SER A N 1
ATOM 1182 C CA . SER A 1 152 ? 2.917 3.701 -3.622 1.00 94.69 152 SER A CA 1
ATOM 1183 C C . SER A 1 152 ? 1.717 4.125 -4.462 1.00 94.69 152 SER A C 1
ATOM 1185 O O . SER A 1 152 ? 0.640 4.315 -3.906 1.00 94.69 152 SER A O 1
ATOM 1187 N N . VAL A 1 153 ? 1.878 4.195 -5.787 1.00 95.12 153 VAL A N 1
ATOM 1188 C CA . VAL A 1 153 ? 0.797 4.529 -6.727 1.00 95.12 153 VAL A CA 1
ATOM 1189 C C . VAL A 1 153 ? -0.313 3.479 -6.672 1.00 95.12 153 VAL A C 1
ATOM 1191 O O . VAL A 1 153 ? -1.479 3.832 -6.512 1.00 95.12 153 VAL A O 1
ATOM 1194 N N . GLN A 1 154 ? 0.029 2.187 -6.701 1.00 94.19 154 GLN A N 1
ATOM 1195 C CA . GLN A 1 154 ? -0.955 1.100 -6.610 1.00 94.19 154 GLN A CA 1
ATOM 1196 C C . GLN A 1 154 ? -1.755 1.132 -5.307 1.00 94.19 154 GLN A C 1
ATOM 1198 O O . GLN A 1 154 ? -2.980 0.991 -5.322 1.00 94.19 154 GLN A O 1
ATOM 1203 N N . ARG A 1 155 ? -1.073 1.328 -4.174 1.00 93.81 155 ARG A N 1
ATOM 1204 C CA . ARG A 1 155 ? -1.730 1.475 -2.872 1.00 93.81 155 ARG A CA 1
ATOM 1205 C C . ARG A 1 155 ? -2.677 2.674 -2.880 1.00 93.81 155 ARG A C 1
ATOM 1207 O O . ARG A 1 155 ? -3.807 2.558 -2.414 1.00 93.81 155 ARG A O 1
ATOM 1214 N N . ASP A 1 156 ? -2.237 3.812 -3.404 1.00 93.50 156 ASP A N 1
ATOM 1215 C CA . ASP A 1 156 ? -3.030 5.038 -3.373 1.00 93.50 156 ASP A CA 1
ATOM 1216 C C . ASP A 1 156 ? -4.249 4.951 -4.307 1.00 93.50 156 ASP A C 1
ATOM 1218 O O . ASP A 1 156 ? -5.323 5.407 -3.919 1.00 93.50 156 ASP A O 1
ATOM 1222 N N . ILE A 1 157 ? -4.150 4.265 -5.455 1.00 92.12 157 ILE A N 1
ATOM 1223 C CA . ILE A 1 157 ? -5.306 3.910 -6.304 1.00 92.12 157 ILE A CA 1
ATOM 1224 C C . ILE A 1 157 ? -6.349 3.117 -5.502 1.00 92.12 157 ILE A C 1
ATOM 1226 O O . ILE A 1 157 ? -7.540 3.432 -5.538 1.00 92.12 157 ILE A O 1
ATOM 1230 N N . GLN A 1 158 ? -5.917 2.109 -4.736 1.00 92.00 158 GLN A N 1
ATOM 1231 C CA . GLN A 1 158 ? -6.822 1.287 -3.922 1.00 92.00 158 GLN A CA 1
ATOM 1232 C C . GLN A 1 158 ? -7.475 2.082 -2.783 1.00 92.00 158 GLN A C 1
ATOM 1234 O O . GLN A 1 158 ? -8.648 1.867 -2.479 1.00 92.00 158 GLN A O 1
ATOM 1239 N N . LEU A 1 159 ? -6.727 2.991 -2.150 1.00 89.94 159 LEU A N 1
ATOM 1240 C CA . LEU A 1 159 ? -7.213 3.797 -1.027 1.00 89.94 159 LEU A CA 1
ATOM 1241 C C . LEU A 1 159 ? -8.159 4.919 -1.465 1.00 89.94 159 LEU A C 1
ATOM 1243 O O . LEU A 1 159 ? -9.144 5.190 -0.778 1.00 89.94 159 LEU A O 1
ATOM 1247 N N . LEU A 1 160 ? -7.856 5.584 -2.581 1.00 87.25 160 LEU A N 1
ATOM 1248 C CA . LEU A 1 160 ? -8.625 6.725 -3.081 1.00 87.25 160 LEU A CA 1
ATOM 1249 C C . LEU A 1 160 ? -9.862 6.298 -3.882 1.00 87.25 160 LEU A C 1
ATOM 1251 O O . LEU A 1 160 ? -10.811 7.078 -3.991 1.00 87.25 160 LEU A O 1
ATOM 1255 N N . GLY A 1 161 ? -9.877 5.074 -4.417 1.00 80.25 161 GLY A N 1
ATOM 1256 C CA . GLY A 1 161 ? -10.989 4.551 -5.205 1.00 80.25 161 GLY A CA 1
ATOM 1257 C C . GLY A 1 161 ? -11.312 5.447 -6.404 1.00 80.25 161 GLY A C 1
ATOM 1258 O O . GLY A 1 161 ? -10.423 5.891 -7.127 1.00 80.25 161 GLY A O 1
ATOM 1259 N N . ASN A 1 162 ? -12.596 5.754 -6.607 1.00 77.69 162 ASN A N 1
ATOM 1260 C CA . ASN A 1 162 ? -13.079 6.535 -7.753 1.00 77.69 162 ASN A CA 1
ATOM 1261 C C . ASN A 1 162 ? -12.927 8.058 -7.558 1.00 77.69 162 ASN A C 1
ATOM 1263 O O . ASN A 1 162 ? -13.877 8.816 -7.772 1.00 77.69 162 ASN A O 1
ATOM 1267 N N . ASN A 1 163 ? -11.751 8.524 -7.135 1.00 84.56 163 ASN A N 1
ATOM 1268 C CA . ASN A 1 163 ? -11.459 9.954 -7.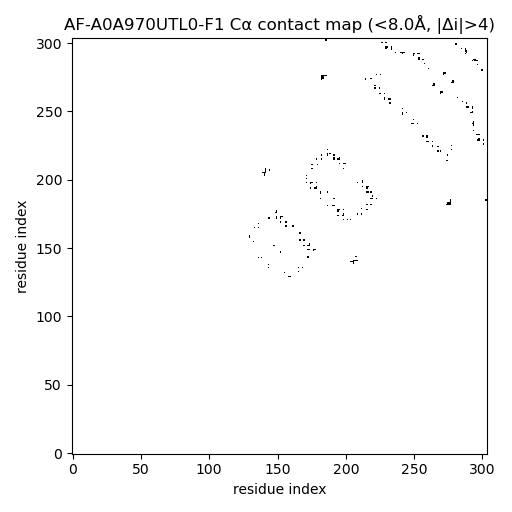074 1.00 84.56 163 ASN A CA 1
ATOM 1269 C C . ASN A 1 163 ? -11.161 10.501 -8.481 1.00 84.56 163 ASN A C 1
ATOM 1271 O O . ASN A 1 163 ? -10.013 10.517 -8.920 1.00 84.56 163 ASN A O 1
ATOM 1275 N N . GLN A 1 164 ? -12.204 10.989 -9.161 1.00 85.00 164 GLN A N 1
ATOM 1276 C CA . GLN A 1 164 ? -12.134 11.478 -10.546 1.00 85.00 164 GLN A CA 1
ATOM 1277 C C . GLN A 1 164 ? -11.081 12.574 -10.784 1.00 85.00 164 GLN A C 1
ATOM 1279 O O . GLN A 1 164 ? -10.589 12.693 -11.903 1.00 85.00 164 GLN A O 1
ATOM 1284 N N . GLU A 1 165 ? -10.737 13.371 -9.766 1.00 86.88 165 GLU A N 1
ATOM 1285 C CA . GLU A 1 165 ? -9.721 14.428 -9.885 1.00 86.88 165 GLU A CA 1
ATOM 1286 C C . GLU A 1 165 ? -8.312 13.833 -10.025 1.00 86.88 165 GLU A C 1
ATOM 1288 O O . GLU A 1 165 ? -7.499 14.346 -10.792 1.00 86.88 165 GLU A O 1
ATOM 1293 N N . LEU A 1 166 ? -8.024 12.743 -9.307 1.00 89.56 166 LEU A N 1
ATOM 1294 C CA . LEU A 1 166 ? -6.680 12.164 -9.215 1.00 89.56 166 LEU A CA 1
ATOM 1295 C C . LEU A 1 166 ? -6.463 10.934 -10.086 1.00 89.56 166 LEU A C 1
ATOM 1297 O O . LEU A 1 166 ? -5.313 10.638 -10.407 1.00 89.56 166 LEU A O 1
ATOM 1301 N N . THR A 1 167 ? -7.533 10.241 -10.485 1.00 89.38 167 THR A N 1
ATOM 1302 C CA . THR A 1 167 ? -7.455 9.051 -11.344 1.00 89.38 167 THR A CA 1
ATOM 1303 C C . THR A 1 167 ? -6.535 9.258 -12.557 1.00 89.38 167 THR A C 1
ATOM 1305 O O . THR A 1 167 ? -5.635 8.441 -12.720 1.00 89.38 167 THR A O 1
ATOM 1308 N N . PRO A 1 168 ? -6.621 10.361 -13.335 1.00 89.88 168 PRO A N 1
ATOM 1309 C CA . PRO A 1 168 ? -5.739 10.543 -14.490 1.00 89.88 168 PRO A CA 1
ATOM 1310 C C . PRO A 1 168 ? -4.248 10.591 -14.124 1.00 89.88 168 PRO A C 1
ATOM 1312 O O . PRO A 1 168 ? -3.427 10.010 -14.821 1.00 89.88 168 PRO A O 1
ATOM 1315 N N . PHE A 1 169 ? -3.888 11.247 -13.015 1.00 91.62 169 PHE A N 1
ATOM 1316 C CA . PHE A 1 169 ? -2.492 11.357 -12.577 1.00 91.62 169 PHE A CA 1
ATOM 1317 C C . PHE A 1 169 ? -1.940 10.021 -12.084 1.00 91.62 169 PHE A C 1
ATOM 1319 O O . PHE A 1 169 ? -0.794 9.680 -12.369 1.00 91.62 169 PHE A O 1
ATOM 1326 N N . LEU A 1 170 ? -2.750 9.276 -11.333 1.00 94.25 170 LEU A N 1
ATOM 1327 C CA . LEU A 1 170 ? -2.381 7.959 -10.826 1.00 94.25 170 LEU A CA 1
ATOM 1328 C C . LEU A 1 170 ? -2.231 6.947 -11.963 1.00 94.25 170 LEU A C 1
ATOM 1330 O O . LEU A 1 170 ? -1.260 6.194 -11.973 1.00 94.25 170 LEU A O 1
ATOM 1334 N N . ASP A 1 171 ? -3.138 6.975 -12.939 1.00 94.06 171 ASP A N 1
ATOM 1335 C CA . ASP A 1 171 ? -3.065 6.131 -14.131 1.00 94.06 171 ASP A CA 1
ATOM 1336 C C . ASP A 1 171 ? -1.817 6.466 -14.962 1.00 94.06 171 ASP A C 1
ATOM 1338 O O . ASP A 1 171 ? -1.054 5.567 -15.318 1.00 94.06 171 ASP A O 1
ATOM 1342 N N . ASP A 1 172 ? -1.541 7.755 -15.196 1.00 96.06 172 ASP A N 1
ATOM 1343 C CA . ASP A 1 172 ? -0.338 8.210 -15.903 1.00 96.06 172 ASP A CA 1
ATOM 1344 C C . ASP A 1 172 ? 0.951 7.744 -15.189 1.00 96.06 172 ASP A C 1
ATOM 1346 O O . ASP A 1 172 ? 1.877 7.236 -15.829 1.00 96.06 172 ASP A O 1
ATOM 1350 N N . LEU A 1 173 ? 1.019 7.864 -13.856 1.00 96.75 173 LEU A N 1
ATOM 1351 C CA . LEU A 1 173 ? 2.153 7.368 -13.062 1.00 96.75 173 LEU A CA 1
ATOM 1352 C C . LEU A 1 173 ? 2.274 5.842 -13.126 1.00 96.75 173 LEU A C 1
ATOM 1354 O O . LEU A 1 173 ? 3.383 5.314 -13.213 1.00 96.75 173 LEU A O 1
ATOM 1358 N N . GLN A 1 174 ? 1.152 5.122 -13.102 1.00 96.31 174 GLN A N 1
ATOM 1359 C CA . GLN A 1 174 ? 1.145 3.668 -13.216 1.00 96.31 174 GLN A CA 1
ATOM 1360 C C . GLN A 1 174 ? 1.713 3.222 -14.567 1.00 96.31 174 GLN A C 1
ATOM 1362 O O . GLN A 1 174 ? 2.534 2.304 -14.607 1.00 96.31 174 GLN A O 1
ATOM 1367 N N . LEU A 1 175 ? 1.314 3.880 -15.660 1.00 97.12 175 LEU A N 1
ATOM 1368 C CA . LEU A 1 175 ? 1.863 3.637 -16.994 1.00 97.12 175 LEU A CA 1
ATOM 1369 C C . LEU A 1 175 ? 3.368 3.932 -17.041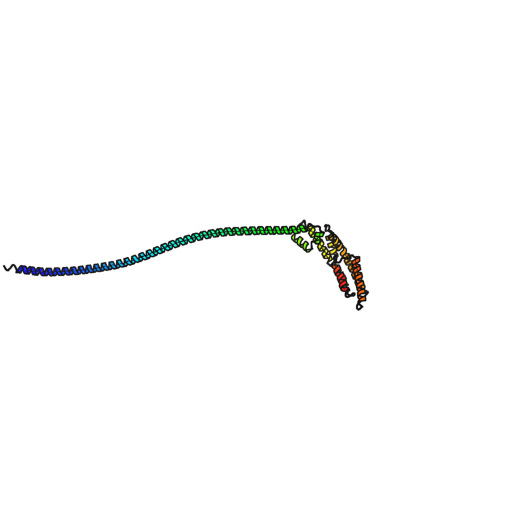 1.00 97.12 175 LEU A C 1
ATOM 1371 O O . LEU A 1 175 ? 4.132 3.113 -17.553 1.00 97.12 175 LEU A O 1
ATOM 1375 N N . TYR A 1 176 ? 3.800 5.054 -16.455 1.00 98.12 176 TYR A N 1
ATOM 1376 C CA . TYR A 1 176 ? 5.213 5.426 -16.360 1.00 98.12 176 TYR A CA 1
ATOM 1377 C C . TYR A 1 176 ? 6.047 4.351 -15.643 1.00 98.12 176 TYR A C 1
ATOM 1379 O O . TYR A 1 176 ? 7.030 3.855 -16.196 1.00 98.12 176 TYR A O 1
ATOM 1387 N N . PHE A 1 177 ? 5.645 3.935 -14.438 1.00 97.50 177 PHE A N 1
ATOM 1388 C CA . PHE A 1 177 ? 6.403 2.949 -13.663 1.00 97.50 177 PHE A CA 1
ATOM 1389 C C . PHE A 1 177 ? 6.352 1.539 -14.260 1.00 97.50 177 PHE A C 1
ATOM 1391 O O . PHE A 1 177 ? 7.351 0.827 -14.205 1.00 97.50 177 PHE A O 1
ATOM 1398 N N . ASN A 1 178 ? 5.234 1.138 -14.870 1.00 95.94 178 ASN A N 1
ATOM 1399 C CA . ASN A 1 178 ? 5.160 -0.141 -15.579 1.00 95.94 178 ASN A CA 1
ATOM 1400 C C . ASN A 1 178 ? 6.118 -0.176 -16.775 1.00 95.94 178 ASN A C 1
ATOM 1402 O O . ASN A 1 178 ? 6.753 -1.197 -17.021 1.00 95.94 178 ASN A O 1
ATOM 1406 N N . ALA A 1 179 ? 6.254 0.933 -17.508 1.00 97.19 179 ALA A N 1
ATOM 1407 C CA . ALA A 1 179 ? 7.166 0.988 -18.642 1.00 97.19 179 ALA A CA 1
ATOM 1408 C C . ALA A 1 179 ? 8.638 0.823 -18.224 1.00 97.19 179 ALA A C 1
ATOM 1410 O O . ALA A 1 179 ? 9.390 0.142 -18.917 1.00 97.19 179 ALA A O 1
ATOM 1411 N N . ILE A 1 180 ? 9.033 1.376 -17.069 1.00 96.19 180 ILE A N 1
ATOM 1412 C CA . ILE A 1 180 ? 10.382 1.190 -16.506 1.00 96.19 180 ILE A CA 1
ATOM 1413 C C . ILE A 1 180 ? 10.699 -0.294 -16.295 1.00 96.19 180 ILE A C 1
ATOM 1415 O O . ILE A 1 180 ? 11.810 -0.729 -16.591 1.00 96.19 180 ILE A O 1
ATOM 1419 N N . GLU A 1 181 ? 9.742 -1.089 -15.814 1.00 95.12 181 GLU A N 1
ATOM 1420 C CA . GLU A 1 181 ? 9.981 -2.510 -15.541 1.00 95.12 181 GLU A CA 1
ATOM 1421 C C . GLU A 1 181 ? 10.342 -3.306 -16.794 1.00 95.12 181 GLU A C 1
ATOM 1423 O O . GLU A 1 181 ? 11.160 -4.221 -16.709 1.00 95.12 181 GLU A O 1
ATOM 1428 N N . PHE A 1 182 ? 9.808 -2.942 -17.964 1.00 95.69 182 PHE A N 1
ATOM 1429 C CA . PHE A 1 182 ? 10.163 -3.630 -19.205 1.00 95.69 182 PHE A CA 1
ATOM 1430 C C . PHE A 1 182 ? 11.649 -3.472 -19.554 1.00 95.69 182 PHE A C 1
ATOM 1432 O O . PHE A 1 182 ? 12.229 -4.391 -20.122 1.00 95.69 182 PHE A O 1
ATOM 1439 N N . LEU A 1 183 ? 12.301 -2.371 -19.154 1.00 96.50 183 LEU A N 1
ATOM 1440 C CA . LEU A 1 183 ? 13.745 -2.151 -19.353 1.00 96.50 183 LEU A CA 1
ATOM 1441 C C . LEU A 1 183 ? 14.618 -3.070 -18.478 1.00 96.50 183 LEU A C 1
ATOM 1443 O O . LEU A 1 183 ? 15.795 -3.289 -18.774 1.00 96.50 183 LEU A O 1
ATOM 1447 N N . ALA A 1 184 ? 14.045 -3.621 -17.406 1.00 95.94 184 ALA A N 1
ATOM 1448 C CA . ALA A 1 184 ? 14.685 -4.608 -16.539 1.00 95.94 184 ALA A CA 1
ATOM 1449 C C . ALA A 1 184 ? 14.419 -6.060 -16.979 1.00 95.94 184 ALA A C 1
ATOM 1451 O O . ALA A 1 184 ? 14.928 -6.995 -16.363 1.00 95.94 184 ALA A O 1
ATOM 1452 N N . MET A 1 185 ? 13.644 -6.267 -18.045 1.00 96.25 185 MET A N 1
ATOM 1453 C CA . MET A 1 185 ? 13.299 -7.586 -18.577 1.00 96.25 185 MET A CA 1
ATOM 1454 C C . MET A 1 185 ? 13.936 -7.818 -19.943 1.00 96.25 185 MET A C 1
ATOM 1456 O O . MET A 1 185 ? 14.349 -6.876 -20.615 1.00 96.25 185 MET A O 1
ATOM 1460 N N . LYS A 1 186 ? 13.970 -9.085 -20.376 1.00 96.00 186 LYS A N 1
ATOM 1461 C CA . LYS A 1 186 ? 14.373 -9.454 -21.736 1.00 96.00 186 LYS A CA 1
ATOM 1462 C C . LYS A 1 186 ? 13.566 -8.670 -22.772 1.00 96.00 186 LYS A C 1
ATOM 1464 O O . LYS A 1 186 ? 12.350 -8.569 -22.639 1.00 96.00 186 LYS A O 1
ATOM 1469 N N . PHE A 1 187 ? 14.242 -8.174 -23.813 1.00 96.81 187 PHE A N 1
ATOM 1470 C CA . PHE A 1 187 ? 13.591 -7.442 -24.896 1.00 96.81 187 PHE A CA 1
ATOM 1471 C C . PHE A 1 187 ? 12.475 -8.276 -25.541 1.00 96.81 187 PHE A C 1
ATOM 1473 O O . PHE A 1 187 ? 12.709 -9.365 -26.073 1.00 96.81 187 PHE A O 1
ATOM 1480 N N . ASP A 1 188 ? 11.271 -7.714 -25.519 1.00 97.00 188 ASP A N 1
ATOM 1481 C CA . ASP A 1 188 ? 10.079 -8.237 -26.171 1.00 97.00 188 ASP A CA 1
ATOM 1482 C C . ASP A 1 188 ? 9.467 -7.120 -27.024 1.00 97.00 188 ASP A C 1
ATOM 1484 O O . ASP A 1 188 ? 9.097 -6.051 -26.532 1.00 97.00 188 ASP A O 1
ATOM 1488 N N . VAL A 1 189 ? 9.396 -7.356 -28.334 1.00 95.69 189 VAL A N 1
ATOM 1489 C CA . VAL A 1 189 ? 8.982 -6.338 -29.306 1.00 95.69 189 VAL A CA 1
ATOM 1490 C C . VAL A 1 189 ? 7.546 -5.862 -29.082 1.00 95.69 189 VAL A C 1
ATOM 1492 O O . VAL A 1 189 ? 7.258 -4.681 -29.286 1.00 95.69 189 VAL A O 1
ATOM 1495 N N . ASP A 1 190 ? 6.652 -6.751 -28.655 1.00 96.62 190 ASP A N 1
ATOM 1496 C CA . ASP A 1 190 ? 5.240 -6.435 -28.485 1.00 96.62 190 ASP A CA 1
ATOM 1497 C C . ASP A 1 190 ? 5.024 -5.673 -27.177 1.00 96.62 190 ASP A C 1
ATOM 1499 O O . ASP A 1 190 ? 4.313 -4.663 -27.162 1.00 96.62 190 ASP A O 1
ATOM 1503 N N . GLN A 1 191 ? 5.706 -6.078 -26.100 1.00 96.31 191 GLN A N 1
ATOM 1504 C CA . GLN A 1 191 ? 5.678 -5.362 -24.823 1.00 96.31 191 GLN A CA 1
ATOM 1505 C C . GLN A 1 191 ? 6.239 -3.945 -24.956 1.00 96.31 191 GLN A C 1
ATOM 1507 O O . GLN A 1 191 ? 5.598 -2.997 -24.505 1.00 96.31 191 GLN A O 1
ATOM 1512 N N . ILE A 1 192 ? 7.383 -3.774 -25.627 1.00 97.25 192 ILE A N 1
ATOM 1513 C CA . ILE A 1 192 ? 8.007 -2.456 -25.814 1.00 97.25 192 ILE A CA 1
ATOM 1514 C C . ILE A 1 192 ? 7.157 -1.547 -26.703 1.00 97.25 192 ILE A C 1
ATOM 1516 O O . ILE A 1 192 ? 6.953 -0.379 -26.367 1.00 97.25 192 ILE A O 1
ATOM 1520 N N . LYS A 1 193 ? 6.578 -2.068 -27.792 1.00 96.62 193 LYS A N 1
ATOM 1521 C CA . LYS A 1 193 ? 5.648 -1.287 -28.625 1.00 96.62 193 LYS A CA 1
ATOM 1522 C C . LYS A 1 193 ? 4.397 -0.872 -27.858 1.00 96.62 193 LYS A C 1
ATOM 1524 O O . LYS A 1 193 ? 3.956 0.270 -27.994 1.00 96.62 193 LYS A O 1
ATOM 1529 N N . ASN A 1 194 ? 3.835 -1.772 -27.053 1.00 97.12 194 ASN A N 1
ATOM 1530 C CA . ASN A 1 194 ? 2.676 -1.460 -26.226 1.00 97.12 194 ASN A CA 1
ATOM 1531 C C . ASN A 1 194 ? 3.015 -0.402 -25.163 1.00 97.12 194 ASN A C 1
ATOM 1533 O O . ASN A 1 194 ? 2.300 0.590 -25.041 1.00 97.12 194 ASN A O 1
ATOM 1537 N N . ALA A 1 195 ? 4.142 -0.556 -24.462 1.00 97.25 195 ALA A N 1
ATOM 1538 C CA . ALA A 1 195 ? 4.622 0.419 -23.486 1.00 97.25 195 ALA A CA 1
ATOM 1539 C C . ALA A 1 195 ? 4.822 1.800 -24.126 1.00 97.25 195 ALA A C 1
ATOM 1541 O O . ALA A 1 195 ? 4.347 2.801 -23.595 1.00 97.25 195 ALA A O 1
ATOM 1542 N N . GLN A 1 196 ? 5.436 1.863 -25.312 1.00 97.12 196 GLN A N 1
ATOM 1543 C CA . GLN A 1 196 ? 5.597 3.114 -26.052 1.00 97.12 196 GLN A CA 1
ATOM 1544 C C . GLN A 1 196 ? 4.246 3.754 -26.398 1.00 97.12 196 GLN A C 1
ATOM 1546 O O . GLN A 1 196 ? 4.066 4.962 -26.230 1.00 97.12 196 GLN A O 1
ATOM 1551 N N . ALA A 1 197 ? 3.285 2.959 -26.878 1.00 97.31 197 ALA A N 1
ATOM 1552 C CA . ALA A 1 197 ? 1.953 3.449 -27.213 1.00 97.31 197 ALA A CA 1
ATOM 1553 C C . ALA A 1 197 ? 1.228 4.010 -25.980 1.00 97.31 197 ALA A C 1
ATOM 1555 O O . ALA A 1 197 ? 0.628 5.080 -26.069 1.00 97.31 197 ALA A O 1
ATOM 1556 N N . GLN A 1 198 ? 1.328 3.332 -24.835 1.00 97.62 198 GLN A N 1
ATOM 1557 C CA . GLN A 1 198 ? 0.755 3.775 -23.564 1.00 97.62 198 GLN A CA 1
ATOM 1558 C C . GLN A 1 198 ? 1.423 5.054 -23.046 1.00 97.62 198 GLN A C 1
ATOM 1560 O O . GLN A 1 198 ? 0.731 6.017 -22.723 1.00 97.62 198 GLN A O 1
ATOM 1565 N N . LEU A 1 199 ? 2.758 5.126 -23.045 1.00 97.69 199 LEU A N 1
ATOM 1566 C CA . LEU A 1 199 ? 3.482 6.335 -22.637 1.00 97.69 199 LEU A CA 1
ATOM 1567 C C . LEU A 1 199 ? 3.126 7.545 -23.509 1.00 97.69 199 LEU A C 1
ATOM 1569 O O . LEU A 1 199 ? 3.046 8.667 -23.013 1.00 97.69 199 LEU A O 1
ATOM 1573 N N . ASN A 1 200 ? 2.885 7.339 -24.804 1.00 96.12 200 ASN A N 1
ATOM 1574 C CA . ASN A 1 200 ? 2.476 8.403 -25.723 1.00 96.12 200 ASN A CA 1
ATOM 1575 C C . ASN A 1 200 ? 1.053 8.931 -25.461 1.00 96.12 200 ASN A C 1
ATOM 1577 O O . ASN A 1 200 ? 0.721 10.015 -25.939 1.00 96.12 200 ASN A O 1
ATOM 1581 N N . GLN A 1 201 ? 0.221 8.202 -24.708 1.00 96.00 201 GLN A N 1
ATOM 1582 C CA . GLN A 1 201 ? -1.103 8.674 -24.286 1.00 96.00 201 GLN A CA 1
ATOM 1583 C C . GLN A 1 201 ? -1.028 9.633 -23.091 1.00 96.00 201 GLN A C 1
ATOM 1585 O O . GLN A 1 201 ? -1.945 10.438 -22.917 1.00 96.00 201 GLN A O 1
ATOM 1590 N N . ILE A 1 202 ? 0.060 9.589 -22.312 1.00 96.75 202 ILE A N 1
ATOM 1591 C CA . ILE A 1 202 ? 0.283 10.484 -21.173 1.00 96.75 202 ILE A CA 1
ATOM 1592 C C . ILE A 1 202 ? 0.488 11.910 -21.694 1.00 96.75 202 ILE A C 1
ATOM 1594 O O . ILE A 1 202 ? 1.432 12.189 -22.442 1.00 96.75 202 ILE A O 1
ATOM 1598 N N . LYS A 1 203 ? -0.399 12.820 -21.276 1.00 92.75 203 LYS A N 1
ATOM 1599 C CA . LYS A 1 203 ? -0.420 14.234 -21.704 1.00 92.75 203 LYS A CA 1
ATOM 1600 C C . LYS A 1 203 ? 0.319 15.180 -20.755 1.00 92.75 203 LYS A C 1
ATOM 1602 O O . LYS A 1 203 ? 0.337 16.385 -20.993 1.00 92.75 203 LYS A O 1
ATOM 1607 N N . GLN A 1 204 ? 0.881 14.655 -19.670 1.00 93.12 204 GLN A N 1
ATOM 1608 C CA . GLN A 1 204 ? 1.616 15.443 -18.686 1.00 93.12 204 GLN A CA 1
ATOM 1609 C C . GLN A 1 204 ? 2.925 15.964 -19.283 1.00 93.12 204 GLN A C 1
ATOM 1611 O O . GLN A 1 204 ? 3.647 15.229 -19.954 1.00 93.12 204 GLN A O 1
ATOM 1616 N N . ASN A 1 205 ? 3.259 17.220 -18.992 1.00 93.62 205 ASN A N 1
ATOM 1617 C CA . ASN A 1 205 ? 4.554 17.789 -19.355 1.00 93.62 205 ASN A CA 1
ATOM 1618 C C . ASN A 1 205 ? 5.601 17.346 -18.327 1.00 93.62 205 ASN A C 1
ATOM 1620 O O . ASN A 1 205 ? 5.470 17.659 -17.141 1.00 93.62 205 ASN A O 1
ATOM 1624 N N . SER A 1 206 ? 6.626 16.616 -18.767 1.00 97.19 206 SER A N 1
ATOM 1625 C CA . SER A 1 206 ? 7.626 16.034 -17.872 1.00 97.19 206 SER A CA 1
ATOM 1626 C C . SER A 1 206 ? 8.899 15.668 -18.620 1.00 97.19 206 SER A C 1
ATOM 1628 O O . SER A 1 206 ? 8.869 14.910 -19.589 1.00 97.19 206 SER A O 1
ATOM 1630 N N . VAL A 1 207 ? 10.036 16.162 -18.124 1.00 97.69 207 VAL A N 1
ATOM 1631 C CA . VAL A 1 207 ? 11.349 15.839 -18.699 1.00 97.69 207 VAL A CA 1
ATOM 1632 C C . VAL A 1 207 ? 11.684 14.369 -18.447 1.00 97.69 207 VAL A C 1
ATOM 1634 O O . VAL A 1 207 ? 12.283 13.711 -19.296 1.00 97.69 207 VAL A O 1
ATOM 1637 N N . MET A 1 208 ? 11.276 13.831 -17.294 1.00 97.19 208 MET A N 1
ATOM 1638 C CA . MET A 1 208 ? 11.488 12.423 -16.953 1.00 97.19 208 MET A CA 1
ATOM 1639 C C . MET A 1 208 ? 10.667 11.485 -17.846 1.00 97.19 208 MET A C 1
ATOM 1641 O O . MET A 1 208 ? 11.187 10.468 -18.304 1.00 97.19 208 MET A O 1
ATOM 1645 N N . LEU A 1 209 ? 9.420 11.850 -18.151 1.00 97.88 209 LEU A N 1
ATOM 1646 C CA . LEU A 1 209 ? 8.573 11.131 -19.100 1.00 97.88 209 LEU A CA 1
ATOM 1647 C C . LEU A 1 209 ? 9.171 11.140 -20.506 1.00 97.88 209 LEU A C 1
ATOM 1649 O O . LEU A 1 209 ? 9.243 10.089 -21.140 1.00 97.88 209 LEU A O 1
ATOM 1653 N N . ASP A 1 210 ? 9.612 12.301 -20.987 1.00 97.69 210 ASP A N 1
ATOM 1654 C CA . ASP A 1 210 ? 10.208 12.418 -22.319 1.00 97.69 210 ASP A CA 1
ATOM 1655 C C . ASP A 1 210 ? 11.508 11.612 -22.423 1.00 97.69 210 ASP A C 1
ATOM 1657 O O . ASP A 1 210 ? 11.724 10.915 -23.418 1.00 97.69 210 ASP A O 1
ATOM 1661 N N . LYS A 1 211 ? 12.328 11.613 -21.360 1.00 96.94 211 LYS A N 1
ATOM 1662 C CA . LYS A 1 211 ? 13.499 10.73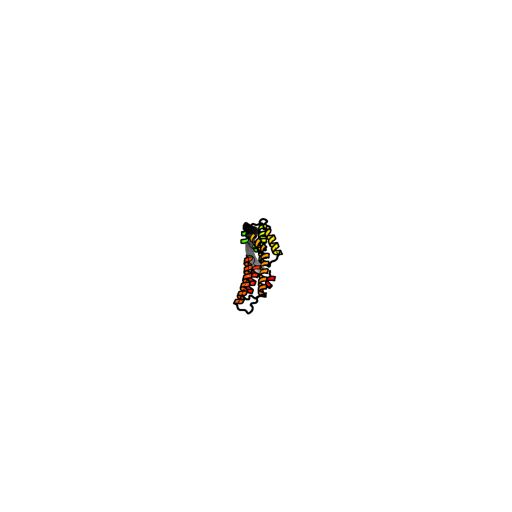4 -21.267 1.00 96.94 211 LYS A CA 1
ATOM 1663 C C . LYS A 1 211 ? 13.088 9.264 -21.374 1.00 96.94 211 LYS A C 1
ATOM 1665 O O . LYS A 1 211 ? 13.637 8.554 -22.211 1.00 96.94 211 LYS A O 1
ATOM 1670 N N . LEU A 1 212 ? 12.112 8.814 -20.578 1.00 97.75 212 LEU A N 1
ATOM 1671 C CA . LEU A 1 212 ? 11.660 7.418 -20.589 1.00 97.75 212 LEU A CA 1
ATOM 1672 C C . LEU A 1 212 ? 11.101 7.003 -21.957 1.00 97.75 212 LEU A C 1
ATOM 1674 O O . LEU A 1 212 ? 11.416 5.915 -22.433 1.00 97.75 212 LEU A O 1
ATOM 1678 N N . LYS A 1 213 ? 10.323 7.868 -22.618 1.00 97.62 213 LYS A N 1
ATOM 1679 C CA . LYS A 1 213 ? 9.844 7.639 -23.992 1.00 97.62 213 LYS A CA 1
ATOM 1680 C C . LYS A 1 213 ? 11.007 7.418 -24.960 1.00 97.62 213 LYS A C 1
ATOM 1682 O O . LYS A 1 213 ? 10.934 6.521 -25.795 1.00 97.62 213 LYS A O 1
ATOM 1687 N N . GLY A 1 214 ? 12.075 8.208 -24.842 1.00 96.56 214 GLY A N 1
ATOM 1688 C CA . GLY A 1 214 ? 13.301 8.012 -25.615 1.00 96.56 214 GLY A CA 1
ATOM 1689 C C . GLY A 1 214 ? 13.973 6.671 -25.307 1.00 96.56 214 GLY A C 1
ATOM 1690 O O . GLY A 1 214 ? 14.295 5.921 -26.225 1.00 96.56 214 GLY A O 1
ATOM 1691 N N . THR A 1 215 ? 14.121 6.335 -24.023 1.00 97.25 215 THR A N 1
ATOM 1692 C CA . THR A 1 215 ? 14.727 5.075 -23.570 1.00 97.25 215 THR A CA 1
ATOM 1693 C C . THR A 1 215 ? 13.971 3.849 -24.094 1.00 97.25 215 THR A C 1
ATOM 1695 O O . THR A 1 215 ? 14.571 2.950 -24.677 1.00 97.25 215 THR A O 1
ATOM 1698 N N . ILE A 1 216 ? 12.641 3.827 -23.964 1.00 97.81 216 ILE A N 1
ATOM 1699 C CA . ILE A 1 216 ? 11.796 2.730 -24.462 1.00 97.81 216 ILE A CA 1
ATOM 1700 C C . ILE A 1 216 ? 11.907 2.609 -25.985 1.00 97.81 216 ILE A C 1
ATOM 1702 O O . ILE A 1 216 ? 12.103 1.507 -26.500 1.00 97.81 216 ILE A O 1
ATOM 1706 N N . SER A 1 217 ? 11.863 3.733 -26.709 1.00 96.19 217 SER A N 1
ATOM 1707 C CA . SER A 1 217 ? 11.997 3.744 -28.169 1.00 96.19 217 SER A CA 1
ATOM 1708 C C . SER A 1 217 ? 13.353 3.218 -28.656 1.00 96.19 217 SER A C 1
ATOM 1710 O O . SER A 1 217 ? 13.426 2.635 -29.737 1.00 96.19 217 SER A O 1
ATOM 1712 N N . ASN A 1 218 ? 14.423 3.424 -27.888 1.00 97.00 218 ASN A N 1
ATOM 1713 C CA . ASN A 1 218 ? 15.779 3.014 -28.258 1.00 97.00 218 ASN A CA 1
ATOM 1714 C C . ASN A 1 218 ? 16.104 1.564 -27.882 1.00 97.00 218 ASN A C 1
ATOM 1716 O O . ASN A 1 218 ? 17.098 1.022 -28.369 1.00 97.00 218 ASN A O 1
ATOM 1720 N N . TYR A 1 219 ? 15.276 0.915 -27.059 1.00 97.88 219 TYR A N 1
ATOM 1721 C CA . TYR A 1 219 ? 15.596 -0.398 -26.506 1.00 97.88 219 TYR A CA 1
ATOM 1722 C C . TYR A 1 219 ? 15.837 -1.455 -27.597 1.00 97.88 219 TYR A C 1
ATOM 1724 O O . TYR A 1 219 ? 16.822 -2.188 -27.539 1.00 97.88 219 TYR A O 1
ATOM 1732 N N . GLN A 1 220 ? 15.015 -1.484 -28.651 1.00 97.00 220 GLN A N 1
ATOM 1733 C CA . GLN A 1 220 ? 15.233 -2.408 -29.768 1.00 97.00 220 GLN A CA 1
ATOM 1734 C C . GLN A 1 220 ? 16.604 -2.195 -30.424 1.00 97.00 220 GLN A C 1
ATOM 1736 O O . GLN A 1 220 ? 17.378 -3.137 -30.569 1.00 97.00 220 GLN A O 1
ATOM 1741 N N . THR A 1 221 ? 16.917 -0.948 -30.776 1.00 97.06 221 THR A N 1
ATOM 1742 C CA . THR A 1 221 ? 18.185 -0.572 -31.409 1.00 97.06 221 THR A CA 1
ATOM 1743 C C . THR A 1 221 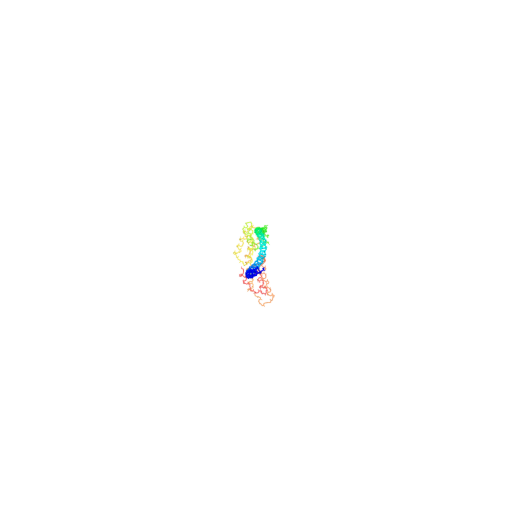? 19.381 -0.982 -30.552 1.00 97.06 221 THR A C 1
ATOM 1745 O O . THR A 1 221 ? 20.371 -1.492 -31.069 1.00 97.06 221 THR A O 1
ATOM 1748 N N . PHE A 1 222 ? 19.286 -0.800 -29.234 1.00 97.75 222 PHE A N 1
ATOM 1749 C CA . PHE A 1 222 ? 20.371 -1.115 -28.306 1.00 97.75 222 PHE A CA 1
ATOM 1750 C C . PHE A 1 222 ? 20.517 -2.632 -28.129 1.00 97.75 222 PHE A C 1
ATOM 1752 O O . PHE A 1 222 ? 21.630 -3.154 -28.142 1.00 97.75 222 PHE A O 1
ATOM 1759 N N . ASN A 1 223 ? 19.400 -3.360 -28.055 1.00 98.00 223 ASN A N 1
ATOM 1760 C CA . ASN A 1 223 ? 19.393 -4.820 -28.027 1.00 98.00 223 ASN A CA 1
ATOM 1761 C C . ASN A 1 223 ? 20.036 -5.415 -29.291 1.00 98.00 223 ASN A C 1
ATOM 1763 O O . ASN A 1 223 ? 20.887 -6.301 -29.203 1.00 98.00 223 ASN A O 1
ATOM 1767 N N . ASP A 1 224 ? 19.679 -4.895 -30.466 1.00 97.62 224 ASP A N 1
ATOM 1768 C CA . ASP A 1 224 ? 20.233 -5.336 -31.747 1.00 97.62 224 ASP A CA 1
ATOM 1769 C C . ASP A 1 224 ? 21.728 -4.981 -31.869 1.00 97.62 224 ASP A C 1
ATOM 1771 O O . ASP A 1 224 ? 22.533 -5.812 -32.299 1.00 97.62 224 ASP A O 1
ATOM 1775 N N . GLY A 1 225 ? 22.134 -3.800 -31.394 1.00 97.69 225 GLY A N 1
ATOM 1776 C CA . GLY A 1 225 ? 23.542 -3.406 -31.309 1.00 97.69 225 GLY A CA 1
ATOM 1777 C C . GLY A 1 225 ? 24.372 -4.312 -30.393 1.00 97.69 225 GLY A C 1
ATOM 1778 O O . GLY A 1 225 ? 25.510 -4.670 -30.721 1.00 97.69 225 GLY A O 1
ATOM 1779 N N . LEU A 1 226 ? 23.801 -4.749 -29.268 1.00 98.12 226 LEU A N 1
ATOM 1780 C CA . LEU A 1 226 ? 24.461 -5.688 -28.365 1.00 98.12 226 LEU A CA 1
ATOM 1781 C C . LEU A 1 226 ? 24.562 -7.090 -28.983 1.00 98.12 226 LEU A C 1
ATOM 1783 O O . LEU A 1 226 ? 25.603 -7.734 -28.848 1.00 98.12 226 LEU A O 1
ATOM 1787 N N . LYS A 1 227 ? 23.544 -7.542 -29.732 1.00 98.19 227 LYS A N 1
ATOM 1788 C CA . LYS A 1 227 ? 23.618 -8.789 -30.521 1.00 98.19 227 LYS A CA 1
ATOM 1789 C C . LYS A 1 227 ? 24.755 -8.745 -31.534 1.00 98.19 227 LYS A C 1
ATOM 1791 O O . LYS A 1 227 ? 25.517 -9.704 -31.641 1.00 98.19 227 LYS A O 1
ATOM 1796 N N . GLU A 1 228 ? 24.889 -7.646 -32.274 1.00 97.94 228 GLU A N 1
ATOM 1797 C CA . GLU A 1 228 ? 25.980 -7.471 -33.237 1.00 97.94 228 GLU A CA 1
ATOM 1798 C C . GLU A 1 228 ? 27.348 -7.536 -32.542 1.00 97.94 228 GLU A C 1
ATOM 1800 O O . GLU A 1 228 ? 28.247 -8.252 -32.986 1.00 97.94 228 GLU A O 1
ATOM 1805 N N . THR A 1 229 ? 27.485 -6.841 -31.413 1.00 97.88 229 THR A N 1
ATOM 1806 C CA . THR A 1 229 ? 28.719 -6.806 -30.614 1.00 97.88 229 THR A CA 1
ATOM 1807 C C . THR A 1 229 ? 29.088 -8.191 -30.089 1.00 97.88 229 THR A C 1
ATOM 1809 O O . THR A 1 229 ? 30.230 -8.631 -30.223 1.00 97.88 229 THR A O 1
ATOM 1812 N N . LEU A 1 230 ? 28.114 -8.932 -29.558 1.00 97.44 230 LEU A N 1
ATOM 1813 C CA . LEU A 1 230 ? 28.329 -10.291 -29.076 1.00 97.44 230 LEU A CA 1
ATOM 1814 C C . LEU A 1 230 ? 28.721 -11.246 -30.214 1.00 97.44 230 LEU A C 1
ATOM 1816 O O . LEU A 1 230 ? 29.631 -12.054 -30.046 1.00 97.44 230 LEU A O 1
ATOM 1820 N N . ASN A 1 231 ? 28.123 -11.106 -31.400 1.00 97.38 231 ASN A N 1
ATOM 1821 C CA . ASN A 1 231 ? 28.528 -11.872 -32.582 1.00 97.38 231 ASN A CA 1
ATOM 1822 C C . ASN A 1 231 ? 29.980 -11.583 -33.006 1.00 97.38 231 ASN A C 1
ATOM 1824 O O . ASN A 1 231 ? 30.691 -12.511 -33.404 1.00 97.38 231 ASN A O 1
ATOM 1828 N N . LYS A 1 232 ? 30.457 -10.333 -32.899 1.00 97.00 232 LYS A N 1
ATOM 1829 C CA . LYS A 1 232 ? 31.872 -9.989 -33.153 1.00 97.00 232 LYS A CA 1
ATOM 1830 C C . LYS A 1 232 ? 32.804 -10.671 -32.155 1.00 97.00 232 LYS A C 1
ATOM 1832 O O . LYS A 1 232 ? 33.819 -11.227 -32.570 1.00 97.00 232 LYS A O 1
ATOM 1837 N N . ILE A 1 233 ? 32.431 -10.704 -30.875 1.00 96.75 233 ILE A N 1
ATOM 1838 C CA . ILE A 1 233 ? 33.190 -11.401 -29.823 1.00 96.75 233 ILE A CA 1
ATOM 1839 C C . ILE A 1 233 ? 33.236 -12.912 -30.092 1.00 96.75 233 ILE A C 1
ATOM 1841 O O . ILE A 1 233 ? 34.316 -13.495 -30.099 1.00 96.75 233 ILE A O 1
ATOM 1845 N N . VAL A 1 234 ? 32.099 -13.540 -30.401 1.00 95.00 234 VAL A N 1
ATOM 1846 C CA . VAL A 1 234 ? 32.044 -14.973 -30.750 1.00 95.00 234 VAL A CA 1
ATOM 1847 C C . VAL A 1 234 ? 32.889 -15.270 -31.995 1.00 95.00 234 VAL A C 1
ATOM 1849 O O . VAL A 1 234 ? 33.612 -16.262 -32.049 1.00 95.00 234 VAL A O 1
ATOM 1852 N N . THR A 1 235 ? 32.858 -14.387 -32.994 1.00 95.19 235 THR A N 1
ATOM 1853 C CA . THR A 1 235 ? 33.694 -14.518 -34.195 1.00 95.19 235 THR A CA 1
ATOM 1854 C C . THR A 1 235 ? 35.185 -14.381 -33.865 1.00 95.19 235 THR A C 1
ATOM 1856 O O . THR A 1 235 ? 36.006 -15.095 -34.441 1.00 95.19 235 THR A O 1
ATOM 1859 N N . LEU A 1 236 ? 35.554 -13.488 -32.939 1.00 94.25 236 LEU A N 1
ATOM 1860 C CA . LEU A 1 236 ? 36.926 -13.360 -32.444 1.00 94.25 236 LEU A CA 1
ATOM 1861 C C . LEU A 1 236 ? 37.387 -14.660 -31.771 1.00 94.25 236 LEU A C 1
ATOM 1863 O O . LEU A 1 236 ? 38.497 -15.109 -32.043 1.00 94.25 236 LEU A O 1
ATOM 1867 N N . ASP A 1 237 ? 36.532 -15.298 -30.968 1.00 91.44 237 ASP A N 1
ATOM 1868 C CA . ASP A 1 237 ? 36.842 -16.586 -30.333 1.00 91.44 237 ASP A CA 1
ATOM 1869 C C . ASP A 1 237 ? 37.081 -17.712 -31.336 1.00 91.44 237 ASP A C 1
ATOM 1871 O O . ASP A 1 237 ? 37.978 -18.529 -31.151 1.00 91.44 237 ASP A O 1
ATOM 1875 N N . GLN A 1 238 ? 36.306 -17.740 -32.420 1.00 90.31 238 GLN A N 1
ATOM 1876 C CA . GLN A 1 238 ? 36.468 -18.734 -33.482 1.00 90.31 238 GLN A CA 1
ATOM 1877 C C . GLN A 1 238 ? 37.761 -18.534 -34.282 1.00 90.31 238 GLN A C 1
ATOM 1879 O O . GLN A 1 238 ? 38.320 -19.498 -34.804 1.00 90.31 238 GLN A O 1
ATOM 1884 N N . ARG A 1 239 ? 38.226 -17.286 -34.414 1.00 92.06 239 ARG A N 1
ATOM 1885 C CA . ARG A 1 239 ? 39.440 -16.939 -35.169 1.00 92.06 239 ARG A CA 1
ATOM 1886 C C . ARG A 1 239 ? 40.713 -17.085 -34.344 1.00 92.06 239 ARG A C 1
ATOM 1888 O O . ARG A 1 239 ? 41.759 -17.403 -34.904 1.00 92.06 239 ARG A O 1
ATOM 1895 N N . GLU A 1 240 ? 40.638 -16.818 -33.045 1.00 90.19 240 GLU A N 1
ATOM 1896 C CA . GLU A 1 240 ? 41.789 -16.741 -32.150 1.00 90.19 240 GLU A CA 1
ATOM 1897 C C . GLU A 1 240 ? 41.483 -17.484 -30.839 1.00 90.19 240 GLU A C 1
ATOM 1899 O O . GLU A 1 240 ? 40.614 -17.062 -30.079 1.00 90.19 240 GLU A O 1
ATOM 1904 N N . SER A 1 241 ? 42.231 -18.549 -30.532 1.00 89.56 241 SER A N 1
ATOM 1905 C CA . SER A 1 241 ? 42.230 -19.186 -29.205 1.00 89.56 241 SER A CA 1
ATOM 1906 C C . SER A 1 241 ? 43.553 -18.910 -28.502 1.00 89.56 241 SER A C 1
ATOM 1908 O O . SER A 1 241 ? 44.614 -18.960 -29.126 1.00 89.56 241 SER A O 1
ATOM 1910 N N . VAL A 1 242 ? 43.481 -18.607 -27.206 1.00 91.31 242 VAL A N 1
ATOM 1911 C CA . VAL A 1 242 ? 44.635 -18.312 -26.340 1.00 91.31 242 VAL A CA 1
ATOM 1912 C C . VAL A 1 242 ? 44.763 -19.304 -25.178 1.00 91.31 242 VAL A C 1
ATOM 1914 O O . VAL A 1 242 ? 45.507 -19.067 -24.222 1.00 91.31 242 VAL A O 1
ATOM 1917 N N . ALA A 1 243 ? 44.062 -20.437 -25.255 1.00 87.56 243 ALA A N 1
ATOM 1918 C CA . ALA A 1 243 ? 44.130 -21.516 -24.280 1.00 87.56 243 ALA A CA 1
ATOM 1919 C C . ALA A 1 243 ? 45.572 -22.025 -24.104 1.00 87.56 243 ALA A C 1
ATOM 1921 O O . ALA A 1 243 ? 46.268 -22.348 -25.066 1.00 87.56 243 ALA A O 1
ATOM 1922 N N . GLY A 1 244 ? 46.035 -22.081 -22.853 1.00 84.50 244 GLY A N 1
ATOM 1923 C CA . GLY A 1 244 ? 47.402 -22.496 -22.522 1.00 84.50 244 GLY A CA 1
ATOM 1924 C C . GLY A 1 244 ? 48.497 -21.491 -22.908 1.00 84.50 244 GLY A C 1
ATOM 1925 O O . GLY A 1 244 ? 49.672 -21.778 -22.691 1.00 84.50 244 GLY A O 1
ATOM 1926 N N . MET A 1 245 ? 48.143 -20.319 -23.449 1.00 91.12 245 MET A N 1
ATOM 1927 C CA . MET A 1 245 ? 49.097 -19.246 -23.739 1.00 91.12 245 MET A CA 1
ATOM 1928 C C . MET A 1 245 ? 49.401 -18.408 -22.490 1.00 91.12 245 MET A C 1
ATOM 1930 O O . MET A 1 245 ? 48.645 -18.415 -21.519 1.00 91.12 245 MET A O 1
ATOM 1934 N N . GLY A 1 246 ? 50.515 -17.670 -22.514 1.00 90.31 246 GLY A N 1
ATOM 1935 C CA . GLY A 1 246 ? 50.928 -16.800 -21.410 1.00 90.31 246 GLY A CA 1
ATOM 1936 C C . GLY A 1 246 ? 49.950 -15.649 -21.140 1.00 90.31 246 GLY A C 1
ATOM 1937 O O . GLY A 1 246 ? 49.221 -15.210 -22.031 1.00 90.31 246 GLY A O 1
ATOM 1938 N N . HIS A 1 247 ? 49.978 -15.130 -19.910 1.00 90.94 247 HIS A N 1
ATOM 1939 C CA . HIS A 1 247 ? 49.071 -14.077 -19.433 1.00 90.94 247 HIS A CA 1
ATOM 1940 C C . HIS A 1 247 ? 49.040 -12.837 -20.344 1.00 90.94 247 HIS A C 1
ATOM 1942 O O . HIS A 1 247 ? 47.981 -12.262 -20.569 1.00 90.94 247 HIS A O 1
ATOM 1948 N N . GLU A 1 248 ? 50.179 -12.434 -20.913 1.00 92.62 248 GLU A N 1
ATOM 1949 C CA . GLU A 1 248 ? 50.252 -11.291 -21.834 1.00 92.62 248 GLU A CA 1
ATOM 1950 C C . GLU A 1 248 ? 49.377 -11.487 -23.081 1.00 92.62 248 GLU A C 1
ATOM 1952 O O . GLU A 1 248 ? 48.648 -10.577 -23.471 1.00 92.62 248 GLU A O 1
ATOM 1957 N N . ILE A 1 249 ? 49.383 -12.689 -23.665 1.00 91.75 249 ILE A N 1
ATOM 1958 C CA . ILE A 1 249 ? 48.597 -13.010 -24.864 1.00 91.75 249 ILE A CA 1
ATOM 1959 C C . ILE A 1 249 ? 47.105 -13.102 -24.521 1.00 91.75 249 ILE A C 1
ATOM 1961 O O . ILE A 1 249 ? 46.265 -12.587 -25.261 1.00 91.75 249 ILE A O 1
ATOM 1965 N N . GLN A 1 250 ? 46.772 -13.685 -23.366 1.00 92.44 250 GLN A N 1
ATOM 1966 C CA . GLN A 1 250 ? 45.398 -13.700 -22.859 1.00 92.44 250 GLN A CA 1
ATOM 1967 C C . GLN A 1 250 ? 44.865 -12.272 -22.655 1.00 92.44 250 GLN A C 1
ATOM 1969 O O . GLN A 1 250 ? 43.768 -11.943 -23.108 1.00 92.44 250 GLN A O 1
ATOM 1974 N N . ASN A 1 251 ? 45.674 -11.389 -22.065 1.00 94.00 251 ASN A N 1
ATOM 1975 C CA . ASN A 1 251 ? 45.306 -9.994 -21.844 1.00 94.00 251 ASN A CA 1
ATOM 1976 C C . ASN A 1 251 ? 45.127 -9.215 -23.160 1.00 94.00 251 ASN A C 1
ATOM 1978 O O . ASN A 1 251 ? 44.215 -8.401 -23.279 1.00 94.00 251 ASN A O 1
ATOM 1982 N N . LEU A 1 252 ? 45.944 -9.488 -24.186 1.00 94.62 252 LEU A N 1
ATOM 1983 C CA . LEU A 1 252 ? 45.763 -8.893 -25.517 1.00 94.62 252 LEU A CA 1
ATOM 1984 C C . LEU A 1 252 ? 44.410 -9.266 -26.134 1.00 94.62 252 LEU A C 1
ATOM 1986 O O . LEU A 1 252 ? 43.724 -8.390 -26.665 1.00 94.62 252 LEU A O 1
ATOM 1990 N N . LYS A 1 253 ? 43.996 -10.537 -26.039 1.00 94.69 253 LYS A N 1
ATOM 1991 C CA . LYS A 1 253 ? 42.672 -10.961 -26.516 1.00 94.69 253 LYS A CA 1
ATOM 1992 C C . LYS A 1 253 ? 41.551 -10.314 -25.701 1.00 94.69 253 LYS A C 1
ATOM 1994 O O . LYS A 1 253 ? 40.600 -9.798 -26.285 1.00 94.69 253 LYS A O 1
ATOM 1999 N N . PHE A 1 254 ? 41.676 -10.273 -24.376 1.00 95.50 254 PHE A N 1
ATOM 2000 C CA . PHE A 1 254 ? 40.701 -9.595 -23.520 1.00 95.50 254 PHE A CA 1
ATOM 2001 C C . PHE A 1 254 ? 40.551 -8.106 -23.871 1.00 95.50 254 PHE A C 1
ATOM 2003 O O . PHE A 1 254 ? 39.432 -7.614 -23.974 1.00 95.50 254 PHE A O 1
ATOM 2010 N N . ASN A 1 255 ? 41.647 -7.403 -24.168 1.00 96.31 255 ASN A N 1
ATOM 2011 C CA . ASN A 1 255 ? 41.599 -6.007 -24.611 1.00 96.31 255 ASN A CA 1
ATOM 2012 C C . ASN A 1 255 ? 40.852 -5.824 -25.941 1.00 96.31 255 ASN A C 1
ATOM 2014 O O . ASN A 1 255 ? 40.143 -4.834 -26.099 1.00 96.31 255 ASN A O 1
ATOM 2018 N N . LYS A 1 256 ? 40.955 -6.774 -26.884 1.00 96.69 256 LYS A N 1
ATOM 2019 C CA . LYS A 1 256 ? 40.135 -6.759 -28.111 1.00 96.69 256 LYS A CA 1
ATOM 2020 C C . LYS A 1 256 ? 38.645 -6.918 -27.794 1.00 96.69 256 LYS A C 1
ATOM 2022 O O . LYS A 1 256 ? 37.822 -6.223 -28.374 1.00 96.69 256 LYS A O 1
ATOM 2027 N N . ILE A 1 257 ? 38.294 -7.784 -26.842 1.00 96.50 257 ILE A N 1
ATOM 2028 C CA . ILE A 1 257 ? 36.904 -7.950 -26.384 1.00 96.50 257 ILE A CA 1
ATOM 2029 C C . ILE A 1 257 ? 36.394 -6.657 -25.739 1.00 96.50 257 ILE A C 1
ATOM 2031 O O . ILE A 1 257 ? 35.302 -6.192 -26.060 1.00 96.50 257 ILE A O 1
ATOM 2035 N N . LEU A 1 258 ? 37.194 -6.042 -24.862 1.00 96.69 258 LEU A N 1
ATOM 2036 C CA . LEU A 1 258 ? 36.856 -4.752 -24.261 1.00 96.69 258 LEU A CA 1
ATOM 2037 C C . LEU A 1 258 ? 36.733 -3.642 -25.305 1.00 96.69 258 LEU A C 1
ATOM 2039 O O . LEU A 1 258 ? 35.898 -2.760 -25.133 1.00 96.69 258 LEU A O 1
ATOM 2043 N N . TYR A 1 259 ? 37.526 -3.677 -26.377 1.00 97.19 259 TYR A N 1
ATOM 2044 C CA . TYR A 1 259 ? 37.406 -2.732 -27.484 1.00 97.19 259 TYR A CA 1
ATOM 2045 C C . TYR A 1 259 ? 36.038 -2.839 -28.172 1.00 97.19 259 TYR A C 1
ATOM 2047 O O . TYR A 1 259 ? 35.383 -1.815 -28.351 1.00 97.19 259 TYR A O 1
ATOM 2055 N N . GLU A 1 260 ? 35.561 -4.053 -28.468 1.00 97.44 260 GLU A N 1
ATOM 2056 C CA . GLU A 1 260 ? 34.220 -4.260 -29.039 1.00 97.44 260 GLU A CA 1
ATOM 2057 C C . GLU A 1 260 ? 33.112 -3.768 -28.091 1.00 97.44 260 GLU A C 1
ATOM 2059 O O . GLU A 1 260 ? 32.217 -3.030 -28.505 1.00 97.44 260 GLU A O 1
ATO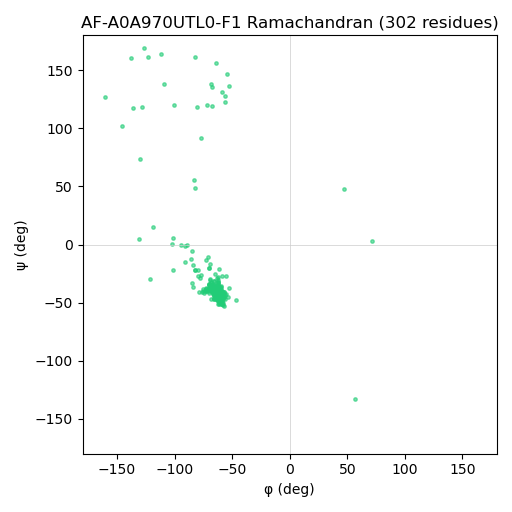M 2064 N N . LEU A 1 261 ? 33.199 -4.103 -26.797 1.00 97.00 261 LEU A N 1
ATOM 2065 C CA . LEU A 1 261 ? 32.234 -3.641 -25.788 1.00 97.00 261 LEU A CA 1
ATOM 2066 C C . LEU A 1 261 ? 32.262 -2.118 -25.598 1.00 97.00 261 LEU A C 1
ATOM 2068 O O . LEU A 1 261 ? 31.213 -1.490 -25.485 1.00 97.00 261 LEU A O 1
ATOM 2072 N N . SER A 1 262 ? 33.448 -1.508 -25.592 1.00 96.25 262 SER A N 1
ATOM 2073 C CA . SER A 1 262 ? 33.590 -0.050 -25.520 1.00 96.25 262 SER A CA 1
ATOM 2074 C C . SER A 1 262 ? 32.998 0.600 -26.766 1.00 96.25 262 SER A C 1
ATOM 2076 O O . SER A 1 262 ? 32.299 1.600 -26.658 1.00 96.25 262 SER A O 1
ATOM 2078 N N . GLY A 1 263 ? 33.220 0.004 -27.941 1.00 97.12 263 GLY A N 1
ATOM 2079 C CA . GLY A 1 263 ? 32.621 0.441 -29.197 1.00 97.12 263 GLY A CA 1
ATOM 2080 C C . GLY A 1 263 ? 31.095 0.458 -29.131 1.00 97.12 263 GLY A C 1
ATOM 2081 O O . GLY A 1 263 ? 30.488 1.455 -29.508 1.00 97.12 263 GLY A O 1
ATOM 2082 N N . TYR A 1 264 ? 30.473 -0.590 -28.585 1.00 97.50 264 TYR A N 1
ATOM 2083 C CA . TYR A 1 264 ? 29.033 -0.599 -28.313 1.00 97.50 264 TYR A CA 1
ATOM 2084 C C . TYR A 1 264 ? 28.616 0.554 -27.391 1.00 97.50 264 TYR A C 1
ATOM 2086 O O . TYR A 1 264 ? 27.722 1.323 -27.733 1.00 97.50 264 TYR A O 1
ATOM 2094 N N . ILE A 1 265 ? 29.301 0.726 -26.259 1.00 96.50 265 ILE A N 1
ATOM 2095 C CA . ILE A 1 265 ? 28.954 1.767 -25.285 1.00 96.50 265 ILE A CA 1
ATOM 2096 C C . ILE A 1 265 ? 29.023 3.166 -25.913 1.00 96.50 265 ILE A C 1
ATOM 2098 O O . ILE A 1 265 ? 28.097 3.954 -25.741 1.00 96.50 265 ILE A O 1
ATOM 2102 N N . PHE A 1 266 ? 30.077 3.467 -26.676 1.00 95.50 266 PHE A N 1
ATOM 2103 C CA . PHE A 1 266 ? 30.258 4.780 -27.300 1.00 95.50 266 PHE A CA 1
ATOM 2104 C C . PHE A 1 266 ? 29.336 5.016 -28.499 1.00 95.50 266 PHE A C 1
ATOM 2106 O O . PHE A 1 266 ? 28.788 6.106 -28.631 1.00 95.50 266 PHE A O 1
ATOM 2113 N N . ASN A 1 267 ? 29.148 4.022 -29.371 1.00 94.62 267 ASN A N 1
ATOM 2114 C CA . ASN A 1 267 ? 28.353 4.198 -30.592 1.00 94.62 267 ASN A CA 1
ATOM 2115 C C . ASN A 1 267 ? 26.860 4.376 -30.300 1.00 94.62 267 ASN A C 1
ATOM 2117 O O . ASN A 1 267 ? 26.167 5.040 -31.068 1.00 94.62 267 ASN A O 1
ATOM 2121 N N . TYR A 1 268 ? 26.378 3.778 -29.209 1.00 93.62 268 TYR A N 1
ATOM 2122 C CA . TYR A 1 268 ? 24.979 3.852 -28.798 1.00 93.62 268 TYR A CA 1
ATOM 2123 C C . TYR A 1 268 ? 24.739 4.836 -27.643 1.00 93.62 268 TYR A C 1
ATOM 2125 O O . TYR A 1 268 ? 23.599 4.967 -27.217 1.00 93.62 268 TYR A O 1
ATOM 2133 N N . ASP A 1 269 ? 25.772 5.521 -27.134 1.00 92.88 269 ASP A N 1
ATOM 2134 C CA . ASP A 1 269 ? 25.696 6.341 -25.908 1.00 92.88 269 ASP A CA 1
ATOM 2135 C C . ASP A 1 269 ? 25.001 5.580 -24.756 1.00 92.88 269 ASP A C 1
ATOM 2137 O O . ASP A 1 269 ? 24.038 6.029 -24.128 1.00 92.88 269 ASP A O 1
ATOM 2141 N N . PHE A 1 270 ? 25.430 4.330 -24.554 1.00 94.62 270 PHE A N 1
ATOM 2142 C CA . PHE A 1 270 ? 24.731 3.376 -23.701 1.00 94.62 270 PHE A CA 1
ATOM 2143 C C . PHE A 1 270 ? 24.876 3.740 -22.218 1.00 94.62 270 PHE A C 1
ATOM 2145 O O . PHE A 1 270 ? 25.977 3.727 -21.661 1.00 94.62 270 PHE A O 1
ATOM 2152 N N . ASN A 1 271 ? 23.748 3.981 -21.546 1.00 93.81 271 ASN A N 1
ATOM 2153 C CA . ASN A 1 271 ? 23.703 4.222 -20.107 1.00 93.81 271 ASN A CA 1
ATOM 2154 C C . ASN A 1 271 ? 23.273 2.963 -19.344 1.00 93.81 271 ASN A C 1
ATOM 2156 O O . ASN A 1 271 ? 22.154 2.474 -19.501 1.00 93.81 271 ASN A O 1
ATOM 2160 N N . PHE A 1 272 ? 24.143 2.488 -18.453 1.00 93.88 272 PHE A N 1
ATOM 2161 C CA . PHE A 1 272 ? 23.906 1.265 -17.687 1.00 93.88 272 PHE A CA 1
ATOM 2162 C C . PHE A 1 272 ? 22.675 1.326 -16.766 1.00 93.88 272 PHE A C 1
ATOM 2164 O O . PHE A 1 272 ? 22.027 0.313 -16.513 1.00 93.88 272 PHE A O 1
ATOM 2171 N N . LEU A 1 273 ? 22.332 2.512 -16.259 1.00 94.44 273 LEU A N 1
ATOM 2172 C CA . LEU A 1 273 ? 21.185 2.684 -15.364 1.00 94.44 273 LEU A CA 1
ATOM 2173 C C . LEU A 1 273 ? 19.855 2.696 -16.121 1.00 94.44 273 LEU A C 1
ATOM 2175 O O . LEU A 1 273 ? 18.835 2.307 -15.560 1.00 94.44 273 LEU A O 1
ATOM 2179 N N . ASP A 1 274 ? 19.869 3.134 -17.381 1.00 95.44 274 ASP A N 1
ATOM 2180 C CA . ASP A 1 274 ? 18.657 3.262 -18.190 1.00 95.44 274 ASP A CA 1
ATOM 2181 C C . ASP A 1 274 ? 18.239 1.917 -18.820 1.00 95.44 274 ASP A C 1
ATOM 2183 O O . ASP A 1 274 ? 17.061 1.731 -19.114 1.00 95.44 274 ASP A O 1
ATOM 2187 N N . TYR A 1 275 ? 19.164 0.956 -18.968 1.00 97.06 275 TYR A N 1
ATOM 2188 C CA . TYR A 1 275 ? 18.882 -0.389 -19.500 1.00 97.06 275 TYR A CA 1
ATOM 2189 C C . TYR A 1 275 ? 19.440 -1.496 -18.590 1.00 97.06 275 TYR A C 1
ATOM 2191 O O . TYR A 1 275 ? 20.448 -2.129 -18.935 1.00 97.06 275 TYR A O 1
ATOM 2199 N N . PRO A 1 276 ? 18.817 -1.758 -17.427 1.00 97.19 276 PRO A N 1
ATOM 2200 C CA . PRO A 1 276 ? 19.330 -2.720 -16.453 1.00 97.19 276 PRO A CA 1
ATOM 2201 C C . PRO A 1 276 ? 19.554 -4.122 -17.037 1.00 97.19 276 PRO A C 1
ATOM 2203 O O . PRO A 1 276 ? 20.608 -4.713 -16.814 1.00 97.19 276 PRO A O 1
ATOM 2206 N N . TYR A 1 277 ? 18.627 -4.630 -17.857 1.00 98.00 277 TYR A N 1
ATOM 2207 C CA . TYR A 1 277 ? 18.749 -5.981 -18.415 1.00 98.00 277 TYR A CA 1
ATOM 2208 C C . TYR A 1 277 ? 19.931 -6.129 -19.385 1.00 98.00 277 TYR A C 1
ATOM 2210 O O . TYR A 1 277 ? 20.734 -7.057 -19.276 1.00 98.00 277 TYR A O 1
ATOM 2218 N N . LEU A 1 278 ? 20.087 -5.187 -20.323 1.00 98.00 278 LEU A N 1
ATOM 2219 C CA . LEU A 1 278 ? 21.226 -5.194 -21.252 1.00 98.00 278 LEU A CA 1
ATOM 2220 C C . LEU A 1 278 ? 22.548 -4.991 -20.511 1.00 98.00 278 LEU A C 1
ATOM 2222 O O . LEU A 1 278 ? 23.559 -5.594 -20.868 1.00 98.00 278 LEU A O 1
ATOM 2226 N N . SER A 1 279 ? 22.531 -4.186 -19.451 1.00 97.69 279 SER A N 1
ATOM 2227 C CA . SER A 1 279 ? 23.689 -3.962 -18.589 1.00 97.69 279 SER A CA 1
ATOM 2228 C C . SER A 1 279 ? 24.144 -5.242 -17.904 1.00 97.69 279 SER A C 1
ATOM 2230 O O . SER A 1 279 ? 25.340 -5.524 -17.892 1.00 97.69 279 SER A O 1
ATOM 2232 N N . GLU A 1 280 ? 23.217 -6.055 -17.391 1.00 97.81 280 GLU A N 1
ATOM 2233 C CA . GLU A 1 280 ? 23.546 -7.370 -16.837 1.00 97.81 280 GLU A CA 1
ATOM 2234 C C . GLU A 1 280 ? 24.219 -8.271 -17.875 1.00 97.81 280 GLU A C 1
ATOM 2236 O O . GLU A 1 280 ? 25.199 -8.942 -17.556 1.00 97.81 280 GLU A O 1
ATOM 2241 N N . ILE A 1 281 ? 23.761 -8.247 -19.130 1.00 97.75 281 ILE A N 1
ATOM 2242 C CA . ILE A 1 281 ? 24.376 -9.031 -20.209 1.00 97.75 281 ILE A CA 1
ATOM 2243 C C . ILE A 1 281 ? 25.795 -8.534 -20.510 1.00 97.75 281 ILE A C 1
ATOM 2245 O O . ILE A 1 281 ? 26.715 -9.348 -20.589 1.00 97.75 281 ILE A O 1
ATOM 2249 N N . VAL A 1 282 ? 26.005 -7.218 -20.621 1.00 97.50 282 VAL A N 1
ATOM 2250 C CA . VAL A 1 282 ? 27.344 -6.629 -20.815 1.00 97.50 282 VAL A CA 1
ATOM 2251 C C . VAL A 1 282 ? 28.286 -7.024 -19.674 1.00 97.50 282 VAL A C 1
ATOM 2253 O O . VAL A 1 282 ? 29.412 -7.466 -19.917 1.00 97.50 282 VAL A O 1
ATOM 2256 N N . LEU A 1 283 ? 27.825 -6.914 -18.427 1.00 97.25 283 LEU A N 1
ATOM 2257 C CA . LEU A 1 283 ? 28.609 -7.281 -17.250 1.00 97.25 283 LEU A CA 1
ATOM 2258 C C . LEU A 1 283 ? 28.910 -8.782 -17.202 1.00 97.25 283 LEU A C 1
ATOM 2260 O O . LEU A 1 283 ? 30.019 -9.166 -16.834 1.00 97.25 283 LEU A O 1
ATOM 2264 N N . GLU A 1 284 ? 27.970 -9.632 -17.609 1.00 97.44 284 GLU A N 1
ATOM 2265 C CA . GLU A 1 284 ? 28.168 -11.080 -17.673 1.00 97.44 284 GLU A CA 1
ATOM 2266 C C . GLU A 1 284 ? 29.209 -11.467 -18.737 1.00 97.44 284 GLU A C 1
ATOM 2268 O O . GLU A 1 284 ? 30.051 -12.330 -18.471 1.00 97.44 284 GLU A O 1
ATOM 2273 N N . ILE A 1 285 ? 29.232 -10.791 -19.896 1.00 97.19 285 ILE A N 1
ATOM 2274 C CA . ILE A 1 285 ? 30.299 -10.965 -20.898 1.00 97.19 285 ILE A CA 1
ATOM 2275 C C . ILE A 1 285 ? 31.658 -10.655 -20.258 1.00 97.19 285 ILE A C 1
ATOM 2277 O O . ILE A 1 285 ? 32.564 -11.489 -20.303 1.00 97.19 285 ILE A O 1
ATOM 2281 N N . ILE A 1 286 ? 31.801 -9.488 -19.619 1.00 96.50 286 ILE A N 1
ATOM 2282 C CA . ILE A 1 286 ? 33.063 -9.066 -18.985 1.00 96.50 286 ILE A CA 1
ATOM 2283 C C . ILE A 1 286 ? 33.486 -10.070 -17.909 1.00 96.50 286 ILE A C 1
ATOM 2285 O O . ILE A 1 286 ? 34.628 -10.527 -17.902 1.00 96.50 286 ILE A O 1
ATOM 2289 N N . LYS A 1 287 ? 32.556 -10.460 -17.034 1.00 97.44 287 LYS A N 1
ATOM 2290 C CA . LYS A 1 287 ? 32.799 -11.378 -15.918 1.00 97.44 287 LYS A CA 1
ATOM 2291 C C . LYS A 1 287 ? 33.302 -12.744 -16.377 1.00 97.44 287 LYS A C 1
ATOM 2293 O O . LYS A 1 287 ? 34.165 -13.319 -15.718 1.00 97.44 287 LYS A O 1
ATOM 2298 N N . ARG A 1 288 ? 32.786 -13.270 -17.492 1.00 96.88 288 ARG A N 1
ATOM 229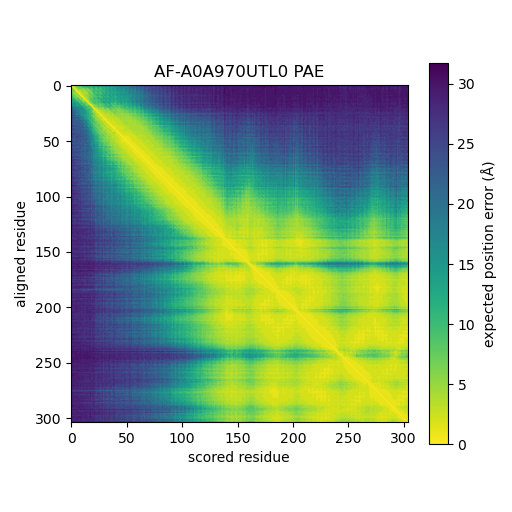9 C CA . ARG A 1 288 ? 33.245 -14.549 -18.059 1.00 96.88 288 ARG A CA 1
ATOM 2300 C C . ARG A 1 288 ? 34.584 -14.413 -18.779 1.00 96.88 288 ARG A C 1
ATOM 2302 O O . ARG A 1 288 ? 35.443 -15.278 -18.629 1.00 96.88 288 ARG A O 1
ATOM 2309 N N . LYS A 1 289 ? 34.770 -13.323 -19.527 1.00 95.38 289 LYS A N 1
ATOM 2310 C CA . LYS A 1 289 ? 35.940 -13.108 -20.389 1.00 95.38 289 LYS A CA 1
ATOM 2311 C C . LYS A 1 289 ? 37.188 -12.634 -19.652 1.00 95.38 289 LYS A C 1
ATOM 2313 O O . LYS A 1 289 ? 38.290 -12.912 -20.111 1.00 95.38 289 LYS A O 1
ATOM 2318 N N . GLN A 1 290 ? 37.038 -11.952 -18.519 1.00 93.38 290 GLN A N 1
ATOM 2319 C CA . GLN A 1 290 ? 38.163 -11.436 -17.739 1.00 93.38 290 GLN A CA 1
ATOM 2320 C C . GLN A 1 290 ? 39.096 -12.538 -17.196 1.00 93.38 290 GLN A C 1
ATOM 2322 O O . GLN A 1 290 ? 40.301 -12.428 -17.411 1.00 93.38 290 GLN A O 1
ATOM 2327 N N . PRO A 1 291 ? 38.611 -13.599 -16.515 1.00 92.38 291 PRO A N 1
ATOM 2328 C CA . PRO A 1 291 ? 39.485 -14.679 -16.053 1.00 92.38 291 PRO A CA 1
ATOM 2329 C C . PRO A 1 291 ? 39.896 -15.638 -17.179 1.00 92.38 291 PRO A C 1
ATOM 2331 O O . PRO A 1 291 ? 40.932 -16.288 -17.077 1.00 92.38 291 PRO A O 1
ATOM 2334 N N . ASN A 1 292 ? 39.077 -15.761 -18.229 1.00 92.75 292 ASN A N 1
ATOM 2335 C CA . ASN A 1 292 ? 39.335 -16.630 -19.370 1.00 92.75 292 ASN A CA 1
ATOM 2336 C C . ASN A 1 292 ? 38.789 -15.995 -20.666 1.00 92.75 292 ASN A C 1
ATOM 2338 O O . ASN A 1 292 ? 37.589 -16.095 -20.935 1.00 92.75 292 ASN A O 1
ATOM 2342 N N . PRO A 1 293 ? 39.651 -15.402 -21.511 1.00 93.31 293 PRO A N 1
ATOM 2343 C CA . PRO A 1 293 ? 39.228 -14.780 -22.768 1.00 93.31 293 PRO A CA 1
ATOM 2344 C C . PRO A 1 293 ? 38.579 -15.750 -23.769 1.00 93.31 293 PRO A C 1
ATOM 2346 O O . PRO A 1 293 ? 37.827 -15.308 -24.637 1.00 93.31 293 PRO A O 1
ATOM 2349 N N . ASP A 1 294 ? 38.828 -17.057 -23.641 1.00 92.88 294 ASP A N 1
ATOM 2350 C CA . ASP A 1 294 ? 38.234 -18.114 -24.474 1.00 92.88 294 ASP A CA 1
ATOM 2351 C C . ASP A 1 294 ? 36.904 -18.647 -23.904 1.00 92.88 294 ASP A C 1
ATOM 2353 O O . ASP A 1 294 ? 36.297 -19.530 -24.504 1.00 92.88 294 ASP A O 1
ATOM 2357 N N . ALA A 1 295 ? 36.427 -18.145 -22.756 1.00 94.56 295 ALA A N 1
ATOM 2358 C CA . ALA A 1 295 ? 35.165 -18.599 -22.168 1.00 94.56 295 ALA A CA 1
ATOM 2359 C C . ALA A 1 295 ? 33.989 -18.375 -23.127 1.00 94.56 295 ALA A C 1
ATOM 2361 O O . ALA A 1 295 ? 33.828 -17.274 -23.656 1.00 94.56 295 ALA A O 1
ATOM 2362 N N . ASP A 1 296 ? 33.154 -19.393 -23.327 1.00 93.62 296 ASP A N 1
ATOM 2363 C CA . ASP A 1 296 ? 32.003 -19.283 -24.221 1.00 93.62 296 ASP A CA 1
ATOM 2364 C C . ASP A 1 296 ? 30.946 -18.313 -23.663 1.00 93.62 296 ASP A C 1
ATOM 2366 O O . ASP A 1 296 ? 30.609 -18.307 -22.472 1.00 93.62 296 ASP A O 1
ATOM 2370 N N . VAL A 1 297 ? 30.450 -17.463 -24.556 1.00 95.50 297 VAL A N 1
ATOM 2371 C CA . VAL A 1 297 ? 29.424 -16.445 -24.302 1.00 95.50 297 VAL A CA 1
ATOM 2372 C C . VAL A 1 297 ? 28.310 -16.486 -25.350 1.00 95.50 297 VAL A C 1
ATOM 2374 O O . VAL A 1 297 ? 27.417 -15.640 -25.325 1.00 95.50 297 VAL A O 1
ATOM 2377 N N . ALA A 1 298 ? 28.334 -17.452 -26.276 1.00 94.81 298 ALA A N 1
ATOM 2378 C CA . ALA A 1 298 ? 27.331 -17.570 -27.330 1.00 94.81 298 ALA A CA 1
ATOM 2379 C C . ALA A 1 298 ? 25.922 -17.824 -26.769 1.00 94.81 298 ALA A C 1
ATOM 2381 O O . ALA A 1 298 ? 24.935 -17.393 -27.364 1.00 94.81 298 ALA A O 1
ATOM 2382 N N . ASP A 1 299 ? 25.808 -18.448 -25.590 1.00 95.88 299 ASP A N 1
ATOM 2383 C CA . ASP A 1 299 ? 24.533 -18.635 -24.887 1.00 95.88 299 ASP A CA 1
ATOM 2384 C C . ASP A 1 299 ? 23.828 -17.308 -24.567 1.00 95.88 299 ASP A C 1
ATOM 2386 O O . ASP A 1 299 ? 22.597 -17.271 -24.502 1.00 95.88 299 ASP A O 1
ATOM 2390 N N . LEU A 1 300 ? 24.577 -16.211 -24.412 1.00 95.88 300 LEU A N 1
ATOM 2391 C CA . LEU A 1 300 ? 24.018 -14.891 -24.124 1.00 95.88 300 LEU A CA 1
ATOM 2392 C C . LEU A 1 300 ? 23.253 -14.299 -25.320 1.00 95.88 300 LEU A C 1
ATOM 2394 O O . LEU A 1 300 ? 22.361 -13.484 -25.102 1.00 95.88 300 LEU A O 1
ATOM 2398 N N . LEU A 1 301 ? 23.490 -14.764 -26.556 1.00 94.19 301 LEU A N 1
ATOM 2399 C CA . LEU A 1 301 ? 22.678 -14.369 -27.720 1.00 94.19 301 LEU A CA 1
ATOM 2400 C C . LEU A 1 301 ? 21.218 -14.799 -27.561 1.00 94.19 301 LEU A C 1
ATOM 2402 O O . LEU A 1 301 ? 20.319 -14.079 -27.982 1.00 94.19 301 LEU A O 1
ATOM 2406 N N . ASN A 1 302 ? 20.971 -15.936 -26.902 1.00 92.88 302 ASN A N 1
ATOM 2407 C CA . ASN A 1 302 ? 19.616 -16.424 -26.636 1.00 92.88 302 ASN A CA 1
ATOM 2408 C C . ASN A 1 302 ? 18.898 -15.610 -25.548 1.00 92.88 302 ASN A C 1
ATOM 2410 O O . ASN A 1 302 ? 17.687 -15.760 -25.363 1.00 92.88 302 ASN A O 1
ATOM 2414 N N . LYS A 1 303 ? 19.627 -14.771 -24.803 1.00 93.19 303 LYS A N 1
ATOM 2415 C CA . LYS A 1 303 ? 19.072 -13.878 -23.779 1.00 93.19 303 LYS A CA 1
ATOM 2416 C C . LYS A 1 303 ? 18.695 -12.501 -24.335 1.00 93.19 303 LYS A C 1
ATOM 2418 O O . LYS A 1 303 ? 17.918 -11.814 -23.690 1.00 93.19 303 LYS A O 1
ATOM 2423 N N . LEU A 1 304 ? 19.166 -12.143 -25.531 1.00 91.56 304 LEU A N 1
ATOM 2424 C CA . LEU A 1 304 ? 18.786 -10.934 -26.280 1.00 91.56 304 LEU A CA 1
ATOM 2425 C C . LEU A 1 304 ? 17.613 -11.215 -27.243 1.00 91.56 304 LEU A C 1
ATOM 2427 O O . LEU A 1 304 ? 17.084 -10.260 -27.859 1.00 91.56 304 LEU A O 1
#

pLDDT: mean 90.66, std 11.69, range [47.69, 98.19]

Solvent-accessible surface area (backbone atoms only — not comparable to full-atom values): 16794 Å² total; per-residue (Å²): 144,61,82,71,58,62,59,54,53,58,53,51,57,56,53,51,56,55,52,53,52,56,50,52,53,50,51,52,52,48,51,53,49,48,52,51,51,51,50,53,49,52,51,49,52,52,50,50,53,50,50,52,52,54,51,51,54,51,51,53,49,50,53,49,51,53,51,52,50,54,52,50,54,52,51,51,55,50,48,54,52,49,54,54,50,50,52,54,51,50,55,50,50,54,52,50,52,52,55,49,54,55,49,51,53,51,50,54,52,51,49,54,53,49,53,52,50,52,50,51,52,50,54,48,52,51,51,53,54,51,48,53,55,58,56,67,68,76,57,60,57,51,57,48,57,74,77,49,48,62,69,54,46,55,51,48,50,68,74,56,57,91,41,77,87,50,47,63,59,49,51,44,52,48,51,53,44,54,44,56,52,54,38,58,38,69,78,45,73,67,61,47,52,49,40,50,56,55,56,69,66,50,82,73,77,36,72,62,56,54,49,48,54,51,51,56,70,42,44,62,62,53,48,52,48,48,49,54,44,51,49,52,47,53,50,46,47,75,75,51,78,51,85,94,52,58,69,70,58,36,49,53,53,34,51,55,50,50,48,47,53,49,47,48,37,64,77,66,69,59,54,58,83,77,30,46,35,62,35,51,52,55,51,50,52,50,65,48,26,71,88,34,57,75,51,89,60,70,74,55,61,79,62,89

Mean predicted aligned error: 13.42 Å

Sequence (304 aa):
MINKIIIIILIVCSVSSAYSQDCLDRVARQAVMIDSLQKANNQSNHLITILQTTQMALSDTIKSLRFDLSSLVNIQLQKDSIDAQLKTKSDSIVLLLNQLSDKDQQIASARQQGDQKARAEYERGKSDGLGIIILSYKKPFDDLIKFSSKESVQRDIQLLGNNQELTPFLDDLQLYFNAIEFLAMKFDVDQIKNAQAQLNQIKQNSVMLDKLKGTISNYQTFNDGLKETLNKIVTLDQRESVAGMGHEIQNLKFNKILYELSGYIFNYDFNFLDYPYLSEIVLEIIKRKQPNPDADVADLLNKL

Secondary structure (DSSP, 8-state):
--HHHHHHHHHHHHHHHHHHHHHHHHHHHHHHHHHHHHHHHHHHHHHHHHHHHHHHHHHHHHHHHHHHHHHHHHHHHHHHHHHHHHHHHHHHHHHHHHHHHHHHHHHHHHHHHHHHHHHHHHHHHHHHHHHHHHHHTSS-HHHHHHH--HHHHHHHHHHH-S-TTTHHHHHHHHHHHHHHHHHTS---HHHHHHHHHHHTT-----HHHHHHHHHHHHHHHHHHHHHHHHHHHHHHHHH---TT--HHHHHHHHHHHHHHHHHHHHHTT--TTT-HHHHHHHHHHHHHHTT-TT---GGGGGG-